Protein AF-A0A316VPU1-F1 (afdb_monomer_lite)

pLDDT: mean 76.32, std 22.35, range [26.34, 98.44]

Organism: NCBI:txid1522189

InterPro domains:
  IPR008914 Phosphatidylethanolamine-binding protein [PF01161] (79-154)
  IPR035810 Phosphatidylethanolamine-binding protein, eukaryotic [PTHR11362] (16-198)
  IPR035810 Phosphatidylethanolamine-binding protein, eukaryotic [cd00866] (39-197)
  IPR036610 PEBP-like superfamily [G3DSA:3.90.280.10] (5-199)
  IPR036610 PEBP-like superfamily [SSF49777] (11-198)

Secondary structure (DSSP, 8-state):
-HHHHHHHHHHHHHHHHHHHTT-TTTTS-GGGB---EEEEEEETTTEEE-TT-B--TGGGSSPPEEEEEESS---TTSTTTT-EEEEEEEE--BTTTB-TTS-EEEEEEEEEEEEEEETTEEEEE--SPEEE------PPTTS-EEEEEEEEEEPPTT----GGGSS----EEEE-HHHHHHHTT---EEEEEEEEEE-SSP--S-PPPPPPPPHHHHHHHHHHHHHHHHHHHHHHHTTS------------------------------------------

Sequence (282 aa):
MQFRSACVTALASVLLQFRAAGIVPQSIPEERFQLSSILSLKYPDTGDVALGATTTRNATLQEPSWTLNYTEAVDDADPFASGLYTTVMVDFGAPGVGFPDGGQVRHYLANNNSLVVSGMSGTLMRTGQAITSYNAPNPPAGSGPHRYAQLVVEQPKGWVAPANFSAVMPLARGFQVEQYLNYSRLGSIIAATYYIVEGAPPTNVSVSATSTVPTATVEAVASSVSASLASAYASSTDRAGTFTPTPTGDHSDAAVARLSSPILASVATCLCVSMLAAFATL

Structure (mmCIF, N/CA/C/O backbone):
data_AF-A0A316VPU1-F1
#
_entry.id   AF-A0A316VPU1-F1
#
loop_
_atom_site.group_PDB
_atom_site.id
_atom_site.type_symbol
_atom_site.label_atom_id
_atom_site.label_alt_id
_atom_site.label_comp_id
_atom_site.label_asym_id
_atom_site.label_entity_id
_atom_site.label_seq_id
_atom_site.pdbx_PDB_ins_code
_atom_site.Cartn_x
_atom_site.Cartn_y
_atom_site.Cartn_z
_atom_site.occupancy
_atom_site.B_iso_or_equiv
_atom_site.auth_seq_id
_atom_site.auth_comp_id
_atom_site.auth_asym_id
_atom_site.auth_atom_id
_atom_site.pdbx_PDB_model_num
ATOM 1 N N . MET A 1 1 ? -12.432 18.665 17.408 1.00 44.47 1 MET A N 1
ATOM 2 C CA . MET A 1 1 ? -12.917 18.840 16.015 1.00 44.47 1 MET A CA 1
ATOM 3 C C . MET A 1 1 ? -11.790 19.064 15.001 1.00 44.47 1 MET A C 1
ATOM 5 O O . MET A 1 1 ? -11.802 18.392 13.980 1.00 44.47 1 MET A O 1
ATOM 9 N N . GLN A 1 2 ? -10.789 19.915 15.266 1.00 43.72 2 GLN A N 1
ATOM 10 C CA . GLN A 1 2 ? -9.722 20.240 14.296 1.00 43.72 2 GLN A CA 1
ATOM 11 C C . GLN A 1 2 ? -8.822 19.047 13.894 1.00 43.72 2 GLN A C 1
ATOM 13 O O . GLN A 1 2 ? -8.532 18.883 12.713 1.00 43.72 2 GLN A O 1
ATOM 18 N N . PHE A 1 3 ? -8.474 18.154 14.832 1.00 47.56 3 PHE A N 1
ATOM 19 C CA . PHE A 1 3 ? -7.713 16.923 14.540 1.00 47.56 3 PHE A CA 1
ATOM 20 C C . PHE A 1 3 ? -8.466 15.927 13.639 1.00 47.56 3 PHE A C 1
ATOM 22 O O . PHE A 1 3 ? -7.868 15.346 12.737 1.00 47.56 3 PHE A O 1
ATOM 29 N N . ARG A 1 4 ? -9.788 15.774 13.825 1.00 61.72 4 ARG A N 1
ATOM 30 C CA . ARG A 1 4 ? -10.618 14.920 12.954 1.00 61.72 4 ARG A CA 1
ATOM 31 C C . ARG A 1 4 ? -10.665 15.471 11.523 1.00 61.72 4 ARG A C 1
ATOM 33 O O . ARG A 1 4 ? -10.466 14.712 10.585 1.00 61.72 4 ARG A O 1
ATOM 40 N N . SER A 1 5 ? -10.830 16.787 11.357 1.00 61.94 5 SER A N 1
ATOM 41 C CA . SER A 1 5 ? -10.850 17.438 10.035 1.00 61.94 5 SER A CA 1
ATOM 42 C C . SER A 1 5 ? -9.518 17.300 9.275 1.00 61.94 5 SER A C 1
ATOM 44 O O . SER A 1 5 ? -9.506 16.966 8.089 1.00 61.94 5 SER A O 1
ATOM 46 N N . ALA A 1 6 ? -8.382 17.465 9.964 1.00 67.69 6 ALA A N 1
ATOM 47 C CA . ALA A 1 6 ? -7.058 17.303 9.358 1.00 67.69 6 ALA A CA 1
ATOM 48 C C . ALA A 1 6 ? -6.791 15.859 8.892 1.00 67.69 6 ALA A C 1
ATOM 50 O O . ALA A 1 6 ? -6.279 15.651 7.793 1.00 67.69 6 ALA A O 1
ATOM 51 N N . CYS A 1 7 ? -7.180 14.857 9.686 1.00 75.81 7 CYS A N 1
ATOM 52 C CA . CYS A 1 7 ? -6.992 13.454 9.318 1.00 75.81 7 CYS A CA 1
ATOM 53 C C . CYS A 1 7 ? -7.892 13.035 8.146 1.00 75.81 7 CYS A C 1
ATOM 55 O O . CYS A 1 7 ? -7.417 12.437 7.187 1.00 75.81 7 CYS A O 1
ATOM 57 N N . VAL A 1 8 ? -9.166 13.437 8.153 1.00 82.69 8 VAL A N 1
ATOM 58 C CA . VAL A 1 8 ? -10.073 13.217 7.016 1.00 82.69 8 VAL A CA 1
ATOM 59 C C . VAL A 1 8 ? -9.520 13.849 5.734 1.00 82.69 8 VAL A C 1
ATOM 61 O O . VAL A 1 8 ? -9.547 13.225 4.675 1.00 82.69 8 VAL A O 1
ATOM 64 N N . THR A 1 9 ? -8.985 15.069 5.817 1.00 86.12 9 THR A N 1
ATOM 65 C CA . THR A 1 9 ? -8.350 15.743 4.673 1.00 86.12 9 THR A CA 1
ATOM 66 C C . THR A 1 9 ? -7.151 14.944 4.153 1.00 86.12 9 THR A C 1
ATOM 68 O O . THR A 1 9 ? -6.970 14.806 2.943 1.00 86.12 9 THR A O 1
ATOM 71 N N . ALA A 1 10 ? -6.354 14.358 5.051 1.00 88.88 10 ALA A N 1
ATOM 72 C CA . ALA A 1 10 ? -5.252 13.482 4.672 1.00 88.88 10 ALA A CA 1
ATOM 73 C C . ALA A 1 10 ? -5.746 12.188 3.996 1.00 88.88 10 ALA A C 1
ATOM 75 O O . ALA A 1 10 ? -5.196 11.801 2.968 1.00 88.88 10 ALA A O 1
ATOM 76 N N . LEU A 1 11 ? -6.817 11.561 4.494 1.00 91.12 11 LEU A N 1
ATOM 77 C CA . LEU A 1 11 ? -7.413 10.363 3.885 1.00 91.12 11 LEU A CA 1
ATOM 78 C C . LEU A 1 11 ? -7.972 10.671 2.486 1.00 91.12 11 LEU A C 1
ATOM 80 O O . LEU A 1 11 ? -7.763 9.910 1.541 1.00 91.12 11 LEU A O 1
ATOM 84 N N . ALA A 1 12 ? -8.616 11.828 2.324 1.00 90.69 12 ALA A N 1
ATOM 85 C CA . ALA A 1 12 ? -9.065 12.317 1.025 1.00 90.69 12 ALA A CA 1
ATOM 86 C C . ALA A 1 12 ? -7.893 12.553 0.061 1.00 90.69 12 ALA A C 1
ATOM 88 O O . ALA A 1 12 ? -7.972 12.183 -1.111 1.00 90.69 12 ALA A O 1
ATOM 89 N N . SER A 1 13 ? -6.789 13.121 0.557 1.00 91.56 13 SER A N 1
ATOM 90 C CA . SER A 1 13 ? -5.557 13.299 -0.219 1.00 91.56 13 SER A CA 1
ATOM 91 C C . SER A 1 13 ? -4.974 11.960 -0.678 1.00 91.56 13 SER A C 1
ATOM 93 O O . SER A 1 13 ? -4.586 11.847 -1.839 1.00 91.56 13 SER A O 1
ATOM 95 N N . VAL A 1 14 ? -4.984 10.923 0.172 1.00 94.56 14 VAL A N 1
ATOM 96 C CA . VAL A 1 14 ? -4.576 9.561 -0.218 1.00 94.56 14 VAL A CA 1
ATOM 97 C C . VAL A 1 14 ? -5.399 9.081 -1.411 1.00 94.56 14 VAL A C 1
ATOM 99 O O . VAL A 1 14 ? -4.827 8.763 -2.453 1.00 94.56 14 VAL A O 1
ATOM 102 N N . LEU A 1 15 ? -6.732 9.086 -1.307 1.00 93.44 15 LEU A N 1
ATOM 103 C CA . LEU A 1 15 ? -7.593 8.605 -2.390 1.00 93.44 15 LEU A CA 1
ATOM 104 C C . LEU A 1 15 ? -7.379 9.396 -3.691 1.00 93.44 15 LEU A C 1
ATOM 106 O O . LEU A 1 15 ? -7.256 8.815 -4.770 1.00 93.44 15 LEU A O 1
ATOM 110 N N . LEU A 1 16 ? -7.279 10.722 -3.597 1.00 92.19 16 LEU A N 1
ATOM 111 C CA . LEU A 1 16 ? -7.070 11.578 -4.761 1.00 92.19 16 LEU A CA 1
ATOM 112 C C . LEU A 1 16 ? -5.708 11.370 -5.422 1.00 92.19 16 LEU A C 1
ATOM 114 O O . LEU A 1 16 ? -5.628 11.386 -6.649 1.00 92.19 16 LEU A O 1
ATOM 118 N N . GLN A 1 17 ? -4.652 11.128 -4.648 1.00 92.88 17 GLN A N 1
ATOM 119 C CA . GLN A 1 17 ? -3.344 10.805 -5.210 1.00 92.88 17 GLN A CA 1
ATOM 120 C C . GLN A 1 17 ? -3.332 9.42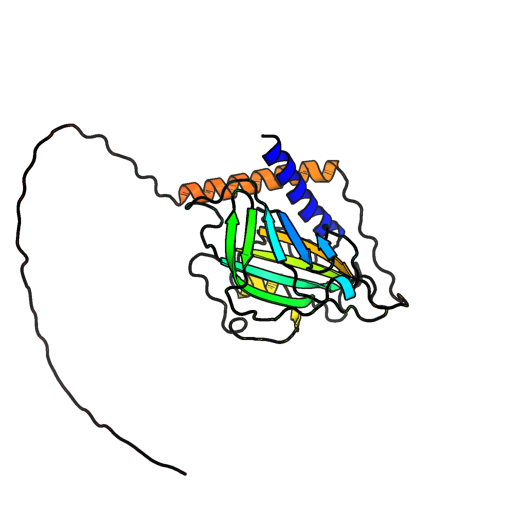1 -5.861 1.00 92.88 17 GLN A C 1
ATOM 122 O O . GLN A 1 17 ? -2.734 9.263 -6.918 1.00 92.88 17 GLN A O 1
ATOM 127 N N . PHE A 1 18 ? -4.055 8.438 -5.318 1.00 93.88 18 PHE A N 1
ATOM 128 C CA . PHE A 1 18 ? -4.237 7.140 -5.978 1.00 93.88 18 PHE A CA 1
ATOM 129 C C . PHE A 1 18 ? -5.000 7.256 -7.309 1.00 93.88 18 PHE A C 1
ATOM 131 O O . PHE A 1 18 ? -4.654 6.564 -8.274 1.00 93.88 18 PHE A O 1
ATOM 138 N N . ARG A 1 19 ? -5.989 8.159 -7.394 1.00 91.31 19 ARG A N 1
ATOM 139 C CA . ARG A 1 19 ? -6.663 8.506 -8.658 1.00 91.31 19 ARG A CA 1
ATOM 140 C C . ARG A 1 19 ? -5.714 9.185 -9.643 1.00 91.31 19 ARG A C 1
ATOM 142 O O . ARG A 1 19 ? -5.610 8.754 -10.786 1.00 91.31 19 ARG A O 1
ATOM 149 N N . ALA A 1 20 ? -4.987 10.209 -9.196 1.00 87.50 20 ALA A N 1
ATOM 150 C CA . ALA A 1 20 ? -4.012 10.927 -10.020 1.00 87.50 20 ALA A CA 1
ATOM 151 C C . ALA A 1 20 ? -2.888 10.007 -10.520 1.00 87.50 20 ALA A C 1
ATOM 153 O O . ALA A 1 20 ? -2.405 10.153 -11.640 1.00 87.50 20 ALA A O 1
ATOM 154 N N . ALA A 1 21 ? -2.503 9.031 -9.698 1.00 87.69 21 ALA A N 1
ATOM 155 C CA . ALA A 1 21 ? -1.554 7.993 -10.047 1.00 87.69 21 ALA A CA 1
ATOM 156 C C . ALA A 1 21 ? -2.147 6.923 -10.965 1.00 87.69 21 ALA A C 1
ATOM 158 O O . ALA A 1 21 ? -1.414 6.011 -11.309 1.00 87.69 21 ALA A O 1
ATOM 159 N N . GLY A 1 22 ? -3.426 6.969 -11.351 1.00 87.06 22 GLY A N 1
ATOM 160 C CA . GLY A 1 22 ? -4.063 5.979 -12.229 1.00 87.06 22 GLY A CA 1
ATOM 161 C C . GLY A 1 22 ? -4.184 4.572 -11.631 1.00 87.06 22 GLY A C 1
ATOM 162 O O . GLY A 1 22 ? -4.418 3.617 -12.368 1.00 87.06 22 GLY A O 1
ATOM 163 N N . ILE A 1 23 ? -3.999 4.425 -10.316 1.00 90.50 23 ILE A N 1
ATOM 164 C CA . ILE A 1 23 ? -4.227 3.161 -9.601 1.00 90.50 23 ILE A CA 1
ATOM 165 C C . ILE A 1 23 ? -5.736 2.978 -9.387 1.00 90.50 23 ILE A C 1
ATOM 167 O O . ILE A 1 23 ? -6.265 1.884 -9.572 1.00 90.50 23 ILE A O 1
ATOM 171 N N . VAL A 1 24 ? -6.438 4.074 -9.084 1.00 91.62 24 VAL A N 1
ATOM 172 C CA . VAL A 1 24 ? -7.898 4.129 -8.917 1.00 91.62 24 VAL A CA 1
ATOM 173 C C . VAL A 1 24 ? -8.531 4.930 -10.063 1.00 91.62 24 VAL A C 1
ATOM 175 O O . VAL A 1 24 ? -7.970 5.950 -10.461 1.00 91.62 24 VAL A O 1
ATOM 178 N N . PRO A 1 25 ? -9.693 4.526 -10.610 1.00 88.69 25 PRO A N 1
ATOM 179 C CA . PRO A 1 25 ? -10.396 3.259 -10.379 1.00 88.69 25 PRO A CA 1
ATOM 180 C C . PRO A 1 25 ? -9.891 2.117 -11.281 1.00 88.69 25 PRO A C 1
ATOM 182 O O . PRO A 1 25 ? -10.382 1.000 -11.193 1.00 88.69 25 PRO A O 1
ATOM 185 N N . GLN A 1 26 ? -8.947 2.399 -12.186 1.00 79.69 26 GLN A N 1
ATOM 186 C CA . GLN A 1 26 ? -8.610 1.508 -13.303 1.00 79.69 26 GLN A CA 1
ATOM 187 C C . GLN A 1 26 ? -7.989 0.174 -12.870 1.00 79.69 26 GLN A C 1
ATOM 189 O O . GLN A 1 26 ? -8.251 -0.845 -13.497 1.00 79.69 26 GLN A O 1
ATOM 194 N N . SER A 1 27 ? -7.145 0.175 -11.831 1.00 86.44 27 SER A N 1
ATOM 195 C CA . SER A 1 27 ? -6.449 -1.039 -11.372 1.00 86.44 27 SER A CA 1
ATOM 196 C C . SER A 1 27 ? -7.059 -1.636 -10.106 1.00 86.44 27 SER A C 1
ATOM 198 O O . SER A 1 27 ? -6.942 -2.838 -9.869 1.00 86.44 27 SER A O 1
ATOM 200 N N . ILE A 1 28 ? -7.650 -0.787 -9.267 1.00 91.69 28 ILE A N 1
ATOM 201 C CA . ILE A 1 28 ? -8.435 -1.169 -8.099 1.00 91.69 28 ILE A CA 1
ATOM 202 C C . ILE A 1 28 ? -9.675 -0.265 -8.086 1.00 91.69 28 ILE A C 1
ATOM 204 O O . ILE A 1 28 ? -9.505 0.961 -8.091 1.00 91.69 28 ILE A O 1
ATOM 208 N N . PRO A 1 29 ? -10.893 -0.830 -8.030 1.00 93.44 29 PRO A N 1
ATOM 209 C CA . PRO A 1 29 ? -12.112 -0.042 -7.934 1.00 93.44 29 PRO A CA 1
ATOM 210 C C . PRO A 1 29 ? -12.125 0.829 -6.681 1.00 93.44 29 PRO A C 1
ATOM 212 O O . PRO A 1 29 ? -11.622 0.443 -5.622 1.00 93.44 29 PRO A O 1
ATOM 215 N N . GLU A 1 30 ? -12.710 2.014 -6.796 1.00 93.50 30 GLU A N 1
ATOM 216 C CA . GLU A 1 30 ? -12.728 2.986 -5.708 1.00 93.50 30 GLU A CA 1
ATOM 217 C C . GLU A 1 30 ? -13.486 2.477 -4.477 1.00 93.50 30 GLU A C 1
ATOM 219 O O . GLU A 1 30 ? -13.101 2.769 -3.349 1.00 93.50 30 GLU A O 1
ATOM 224 N N . GLU A 1 31 ? -14.501 1.635 -4.671 1.00 92.81 31 GLU A N 1
ATOM 225 C CA . GLU A 1 31 ? -15.329 1.068 -3.603 1.00 92.81 31 GLU A CA 1
ATOM 226 C C . GLU A 1 31 ? -14.523 0.159 -2.662 1.00 92.81 31 GLU A C 1
ATOM 228 O O . GLU A 1 31 ? -14.942 -0.123 -1.535 1.00 92.81 31 GLU A O 1
ATOM 233 N N . ARG A 1 32 ? -13.340 -0.289 -3.109 1.00 94.50 32 ARG A N 1
ATOM 234 C CA . ARG A 1 32 ? -12.386 -1.029 -2.281 1.00 94.50 32 ARG A CA 1
ATOM 235 C C . ARG A 1 32 ? -11.637 -0.132 -1.303 1.00 94.50 32 ARG A C 1
ATOM 237 O O . ARG A 1 32 ? -10.998 -0.681 -0.416 1.00 94.50 32 ARG A O 1
ATOM 244 N N . PHE A 1 33 ? -11.678 1.192 -1.430 1.00 93.31 33 PHE A N 1
ATOM 245 C CA . PHE A 1 33 ? -10.995 2.123 -0.531 1.00 93.31 33 PHE A CA 1
ATOM 246 C C . PHE A 1 33 ? -11.976 2.668 0.507 1.00 93.31 33 PHE A C 1
ATOM 248 O O . PHE A 1 33 ? -12.686 3.640 0.270 1.00 93.31 33 PHE A O 1
ATOM 255 N N . GLN A 1 34 ? -11.974 2.060 1.692 1.00 90.62 34 GLN A N 1
ATOM 256 C CA . GLN A 1 34 ? -12.683 2.567 2.870 1.00 90.62 34 GLN A CA 1
ATOM 257 C C . GLN A 1 34 ? -11.640 2.974 3.903 1.00 90.62 34 GLN A C 1
ATOM 259 O O . GLN A 1 34 ? -11.430 2.307 4.913 1.00 90.62 34 GLN A O 1
ATOM 264 N N . LEU A 1 35 ? -10.914 4.042 3.570 1.00 90.56 35 LEU A N 1
ATOM 265 C CA . LEU A 1 35 ? -9.760 4.489 4.334 1.00 90.56 35 LEU A CA 1
ATOM 266 C C . LEU A 1 35 ? -10.190 4.968 5.724 1.00 90.56 35 LEU A C 1
ATOM 268 O O . LEU A 1 35 ? -10.959 5.921 5.850 1.00 90.56 35 LEU A O 1
ATOM 272 N N . SER A 1 36 ? -9.642 4.330 6.754 1.00 87.94 36 SER A N 1
ATOM 273 C CA . SER A 1 36 ? -9.847 4.684 8.161 1.00 87.94 36 SER A CA 1
ATOM 274 C C . SER A 1 36 ? -8.559 5.096 8.874 1.00 87.94 36 SER A C 1
ATOM 276 O O . SER A 1 36 ? -8.601 5.628 9.983 1.00 87.94 36 SER A O 1
ATOM 278 N N . SER A 1 37 ? -7.406 4.893 8.231 1.00 90.00 37 SER A N 1
ATOM 279 C CA . SER A 1 37 ? -6.097 5.241 8.779 1.00 90.00 37 SER A CA 1
ATOM 280 C C . SER A 1 37 ? -5.123 5.717 7.700 1.00 90.00 37 SER A C 1
ATOM 282 O O . SER A 1 37 ? -5.154 5.284 6.546 1.00 90.00 37 SER A O 1
ATOM 284 N N . ILE A 1 38 ? -4.240 6.636 8.085 1.00 93.75 38 ILE A N 1
ATOM 285 C CA . ILE A 1 38 ? -3.110 7.081 7.273 1.00 93.75 38 ILE A CA 1
ATOM 286 C C . ILE A 1 38 ? -1.974 6.087 7.445 1.00 93.75 38 ILE A C 1
ATOM 288 O O . ILE A 1 38 ? -1.527 5.834 8.566 1.00 93.75 38 ILE A O 1
ATOM 292 N N . LEU A 1 39 ? -1.483 5.564 6.324 1.00 96.50 39 LEU A N 1
ATOM 293 C CA . LEU A 1 39 ? -0.358 4.647 6.312 1.00 96.50 39 LEU A CA 1
ATOM 294 C C . LEU A 1 39 ? 0.965 5.409 6.176 1.00 96.50 39 LEU A C 1
ATOM 296 O O . LEU A 1 39 ? 1.290 5.919 5.102 1.00 96.50 39 LEU A O 1
ATOM 300 N N . SER A 1 40 ? 1.743 5.441 7.255 1.00 96.44 40 SER A N 1
ATOM 301 C CA . SER A 1 40 ? 3.130 5.905 7.246 1.00 96.44 40 SER A CA 1
ATOM 302 C C . SER A 1 40 ? 4.064 4.759 6.873 1.00 96.44 40 SER A C 1
ATOM 304 O O . SER A 1 40 ? 3.943 3.650 7.398 1.00 96.44 40 SER A O 1
ATOM 306 N N . LEU A 1 41 ? 5.005 5.044 5.974 1.00 97.31 41 LEU A N 1
ATOM 307 C CA . LEU A 1 41 ? 6.001 4.099 5.485 1.00 97.31 41 LEU A CA 1
ATOM 308 C C . LEU A 1 41 ? 7.395 4.602 5.836 1.00 97.31 41 LEU A C 1
ATOM 310 O O . LEU A 1 41 ? 7.752 5.715 5.452 1.00 97.31 41 LEU A O 1
ATOM 314 N N . LYS A 1 42 ? 8.194 3.767 6.500 1.00 97.50 42 LYS A N 1
ATOM 315 C CA . LYS A 1 42 ? 9.558 4.127 6.891 1.00 97.50 42 LYS A CA 1
ATOM 316 C C . LYS A 1 42 ? 10.558 3.047 6.513 1.00 97.50 42 LYS A C 1
ATOM 318 O O . LYS A 1 42 ? 10.458 1.920 6.996 1.00 97.50 42 LYS A O 1
ATOM 323 N N . TYR A 1 43 ? 11.544 3.411 5.700 1.00 96.62 43 TYR A N 1
ATOM 324 C CA . TYR A 1 43 ? 12.688 2.553 5.395 1.00 96.62 43 TYR A CA 1
ATOM 325 C C . TYR A 1 43 ? 13.800 2.748 6.434 1.00 96.62 43 TYR A C 1
ATOM 327 O O . TYR A 1 43 ? 14.033 3.889 6.842 1.00 96.62 43 TYR A O 1
ATOM 335 N N . PRO A 1 44 ? 14.522 1.684 6.838 1.00 94.62 44 PRO A N 1
ATOM 336 C CA . PRO A 1 44 ? 15.569 1.779 7.860 1.00 94.62 44 PRO A CA 1
ATOM 337 C C . PRO A 1 44 ? 16.638 2.841 7.567 1.00 94.62 44 PRO A C 1
ATOM 339 O O . PRO A 1 44 ? 16.961 3.636 8.444 1.00 94.62 44 PRO A O 1
ATOM 342 N N . ASP A 1 45 ? 17.120 2.900 6.324 1.00 87.69 45 ASP A N 1
ATOM 343 C CA . ASP A 1 45 ? 18.265 3.744 5.954 1.00 87.69 45 ASP A CA 1
ATOM 344 C C . ASP A 1 45 ? 17.868 5.149 5.478 1.00 87.69 45 ASP A C 1
ATOM 346 O O . ASP A 1 45 ? 18.700 6.049 5.416 1.00 87.69 45 ASP A O 1
ATOM 350 N N . THR A 1 46 ? 16.602 5.343 5.098 1.00 88.31 46 THR A N 1
ATOM 351 C CA . THR A 1 46 ? 16.122 6.589 4.461 1.00 88.31 46 THR A CA 1
ATOM 352 C C . THR A 1 46 ? 15.132 7.358 5.329 1.00 88.31 46 THR A C 1
ATOM 354 O O . THR A 1 46 ? 14.971 8.563 5.157 1.00 88.31 46 THR A O 1
ATOM 357 N N . GLY A 1 47 ? 14.493 6.696 6.294 1.00 94.88 47 GLY A N 1
ATOM 358 C CA . GLY A 1 47 ? 13.441 7.299 7.098 1.00 94.88 47 GLY A CA 1
ATOM 359 C C . GLY A 1 47 ? 12.088 7.286 6.388 1.00 94.88 47 GLY A C 1
ATOM 360 O O . GLY A 1 47 ? 11.777 6.359 5.632 1.00 94.88 47 GLY A O 1
ATOM 361 N N . ASP A 1 48 ? 11.260 8.276 6.710 1.00 95.69 48 ASP A N 1
ATOM 362 C CA . ASP A 1 48 ? 9.873 8.346 6.255 1.00 95.69 48 ASP A CA 1
ATOM 363 C C . ASP A 1 48 ? 9.788 8.654 4.756 1.00 95.69 48 ASP A C 1
ATOM 365 O O . ASP A 1 48 ? 10.426 9.578 4.249 1.00 95.69 48 ASP A O 1
ATOM 369 N N . VAL A 1 49 ? 8.961 7.891 4.043 1.00 96.00 49 VAL A N 1
ATOM 370 C CA . VAL A 1 49 ? 8.670 8.106 2.625 1.00 96.00 49 VAL A CA 1
ATOM 371 C C . VAL A 1 49 ? 7.279 8.701 2.500 1.00 96.00 49 VAL A C 1
ATOM 373 O O . VAL A 1 49 ? 6.276 8.065 2.829 1.00 96.00 49 VAL A O 1
ATOM 376 N N . ALA A 1 50 ? 7.224 9.940 2.017 1.00 95.19 50 ALA A N 1
ATOM 377 C CA . ALA A 1 50 ? 5.964 10.626 1.787 1.00 95.19 50 ALA A CA 1
ATOM 378 C C . ALA A 1 50 ? 5.166 9.968 0.649 1.00 95.19 50 ALA A C 1
ATOM 380 O O . ALA A 1 50 ? 5.728 9.431 -0.308 1.00 95.19 50 ALA A O 1
ATOM 381 N N . LEU A 1 51 ? 3.839 10.055 0.748 1.00 95.06 51 LEU A N 1
ATOM 382 C CA . LEU A 1 51 ? 2.919 9.622 -0.299 1.00 95.06 51 LEU A CA 1
ATOM 383 C C . LEU A 1 51 ? 3.284 10.273 -1.642 1.00 95.06 51 LEU A C 1
ATOM 385 O O . LEU A 1 51 ? 3.462 11.487 -1.725 1.00 95.06 51 LEU A O 1
ATOM 389 N N . GLY A 1 52 ? 3.414 9.450 -2.680 1.00 93.12 52 GLY A N 1
ATOM 390 C CA . GLY A 1 52 ? 3.746 9.873 -4.037 1.00 93.12 52 GLY A CA 1
ATOM 391 C C . GLY A 1 52 ? 5.197 10.310 -4.245 1.00 93.12 52 GLY A C 1
ATOM 392 O O . GLY A 1 52 ? 5.560 10.656 -5.370 1.00 93.12 52 GLY A O 1
ATOM 393 N N . ALA A 1 53 ? 6.041 10.283 -3.209 1.00 92.88 53 ALA A N 1
ATOM 394 C CA . ALA A 1 53 ? 7.428 10.707 -3.324 1.00 92.88 53 ALA A CA 1
ATOM 395 C C . ALA A 1 53 ? 8.232 9.786 -4.248 1.00 92.88 53 ALA A C 1
ATOM 397 O O . ALA A 1 53 ? 8.018 8.574 -4.303 1.00 92.88 53 ALA A O 1
ATOM 398 N N . THR A 1 54 ? 9.207 10.369 -4.943 1.00 92.94 54 THR A N 1
ATOM 399 C CA . THR A 1 54 ? 10.231 9.599 -5.655 1.00 92.94 54 THR A CA 1
ATOM 400 C C . THR A 1 54 ? 11.340 9.215 -4.683 1.00 92.94 54 THR A C 1
ATOM 402 O O . THR A 1 54 ? 11.836 10.060 -3.940 1.00 92.94 54 THR A O 1
ATOM 405 N N . THR A 1 55 ? 11.740 7.948 -4.700 1.00 92.00 55 THR A N 1
ATOM 406 C CA . THR A 1 55 ? 12.868 7.421 -3.927 1.00 92.00 55 THR A CA 1
ATOM 407 C C . THR A 1 55 ? 13.794 6.598 -4.819 1.00 92.00 55 THR A C 1
ATOM 409 O O . THR A 1 55 ? 13.456 6.237 -5.948 1.00 92.00 55 THR A O 1
ATOM 412 N N . THR A 1 56 ? 14.997 6.315 -4.328 1.00 91.69 56 THR A N 1
ATOM 413 C CA . THR A 1 56 ? 15.985 5.528 -5.073 1.00 91.69 56 THR A CA 1
ATOM 414 C C . THR A 1 56 ? 15.820 4.040 -4.795 1.00 91.69 56 THR A C 1
ATOM 416 O O . THR A 1 56 ? 15.408 3.636 -3.710 1.00 91.69 56 THR A O 1
ATOM 419 N N . ARG A 1 57 ? 16.239 3.195 -5.740 1.00 91.94 57 ARG A N 1
ATOM 420 C CA . ARG A 1 57 ? 16.309 1.743 -5.525 1.00 91.94 57 ARG A CA 1
ATOM 421 C C . ARG A 1 57 ? 17.074 1.388 -4.245 1.00 91.94 57 ARG A C 1
ATOM 423 O O . ARG A 1 57 ? 16.602 0.580 -3.449 1.00 91.94 57 ARG A O 1
ATOM 430 N N . ASN A 1 58 ? 18.232 2.016 -4.034 1.00 92.44 58 ASN A N 1
ATOM 431 C CA . ASN A 1 58 ? 19.097 1.731 -2.887 1.00 92.44 58 ASN A CA 1
ATOM 432 C C . ASN A 1 58 ? 18.444 2.092 -1.546 1.00 92.44 58 ASN A C 1
ATOM 434 O O . ASN A 1 58 ? 18.623 1.361 -0.579 1.00 92.44 58 ASN A O 1
ATOM 438 N N . ALA A 1 59 ? 17.628 3.147 -1.507 1.00 93.56 59 ALA A N 1
ATOM 439 C CA . ALA A 1 59 ? 16.854 3.533 -0.327 1.00 93.56 59 ALA A CA 1
ATOM 440 C C . ALA A 1 59 ? 15.794 2.492 0.087 1.00 93.56 59 ALA A C 1
ATOM 442 O O . ALA A 1 59 ? 15.276 2.541 1.199 1.00 93.56 59 ALA A O 1
ATOM 443 N N . THR A 1 60 ? 15.471 1.547 -0.803 1.00 95.38 60 THR A N 1
ATOM 444 C CA . THR A 1 60 ? 14.372 0.582 -0.638 1.00 95.38 60 THR A CA 1
ATOM 445 C C . THR A 1 60 ? 14.841 -0.871 -0.534 1.00 95.38 60 THR A C 1
ATOM 447 O O . THR A 1 60 ? 14.053 -1.793 -0.720 1.00 95.38 60 THR A O 1
ATOM 450 N N . LEU A 1 61 ? 16.129 -1.121 -0.272 1.00 95.38 61 LEU A N 1
ATOM 451 C CA . LEU A 1 61 ? 16.670 -2.490 -0.248 1.00 95.38 61 LEU A CA 1
ATOM 452 C C . LEU A 1 61 ? 16.147 -3.335 0.920 1.00 95.38 61 LEU A C 1
ATOM 454 O O . LEU A 1 61 ? 15.984 -4.544 0.768 1.00 95.38 61 LEU A O 1
ATOM 458 N N . GLN A 1 62 ? 15.897 -2.707 2.066 1.00 96.00 62 GLN A N 1
ATOM 459 C CA . GLN A 1 62 ? 15.410 -3.357 3.285 1.00 96.00 62 GLN A CA 1
ATOM 460 C C . GLN A 1 62 ? 13.882 -3.252 3.378 1.00 96.00 62 GLN A C 1
ATOM 462 O O . GLN A 1 62 ? 13.325 -2.248 2.951 1.00 96.00 62 GLN A O 1
ATOM 467 N N . GLU A 1 63 ? 13.210 -4.257 3.953 1.00 95.38 63 GLU A N 1
ATOM 468 C CA . GLU A 1 63 ? 11.759 -4.206 4.217 1.00 95.38 63 GLU A CA 1
ATOM 469 C C . GLU A 1 63 ? 11.433 -2.973 5.088 1.00 95.38 63 GLU A C 1
ATOM 471 O O . GLU A 1 63 ? 12.125 -2.732 6.085 1.00 95.38 63 GLU A O 1
ATOM 476 N N . PRO A 1 64 ? 10.424 -2.161 4.726 1.00 96.88 64 PRO A N 1
ATOM 477 C CA . PRO A 1 64 ? 10.052 -0.998 5.515 1.00 96.88 64 PRO A CA 1
ATOM 478 C C . PRO A 1 64 ? 9.219 -1.392 6.741 1.00 96.88 64 PRO A C 1
ATOM 480 O O . PRO A 1 64 ? 8.714 -2.504 6.864 1.00 96.88 64 PRO A O 1
ATOM 483 N N . SER A 1 65 ? 9.032 -0.431 7.638 1.00 96.44 65 SER A N 1
ATOM 484 C CA . SER A 1 65 ? 8.021 -0.493 8.694 1.00 96.44 65 SER A CA 1
ATOM 485 C C . SER A 1 65 ? 6.767 0.277 8.279 1.00 96.44 65 SER A C 1
ATOM 487 O O . SER A 1 65 ? 6.851 1.289 7.573 1.00 96.44 65 SER A O 1
ATOM 489 N N . TRP A 1 66 ? 5.611 -0.214 8.728 1.00 96.88 66 TRP A N 1
ATOM 490 C CA . TRP A 1 66 ? 4.300 0.367 8.456 1.00 96.88 66 TRP A CA 1
ATOM 491 C C . TRP A 1 66 ? 3.631 0.789 9.765 1.00 96.88 66 TRP A C 1
ATOM 493 O O . TRP A 1 66 ? 3.464 -0.025 10.678 1.00 96.88 66 TRP A O 1
ATOM 503 N N . THR A 1 67 ? 3.206 2.048 9.832 1.00 95.69 67 THR A N 1
ATOM 504 C CA . THR A 1 67 ? 2.452 2.591 10.967 1.00 95.69 67 THR A CA 1
ATOM 505 C C . THR A 1 67 ? 1.108 3.111 10.482 1.00 95.69 67 THR A C 1
ATOM 507 O O . THR A 1 67 ? 1.040 3.904 9.544 1.00 95.69 67 THR A O 1
ATOM 510 N N . LEU A 1 68 ? 0.037 2.657 11.125 1.00 92.81 68 LEU A N 1
ATOM 511 C CA . LEU A 1 68 ? -1.312 3.167 10.937 1.00 92.81 68 LEU A CA 1
ATOM 512 C C . LEU A 1 68 ? -1.532 4.331 11.900 1.00 92.81 68 LEU A C 1
ATOM 514 O O . LEU A 1 68 ? -1.320 4.181 13.099 1.00 92.81 68 LEU A O 1
ATOM 518 N N . ASN A 1 69 ? -1.971 5.475 11.384 1.00 90.75 69 ASN A N 1
ATOM 519 C CA . ASN A 1 69 ? -2.353 6.638 12.186 1.00 90.75 69 ASN A CA 1
ATOM 520 C C . ASN A 1 69 ? -3.841 6.901 11.971 1.00 90.75 69 ASN A C 1
ATOM 522 O O . ASN A 1 69 ? -4.271 7.098 10.834 1.00 90.75 69 ASN A O 1
ATOM 526 N N . TYR A 1 70 ? -4.631 6.891 13.036 1.00 82.38 70 TYR A N 1
ATOM 527 C CA . TYR A 1 70 ? -6.093 6.855 12.950 1.00 82.38 70 TYR A CA 1
ATOM 528 C C . TYR A 1 70 ? -6.747 7.972 13.772 1.00 82.38 70 TYR A C 1
ATOM 530 O O . TYR A 1 70 ? -6.099 8.681 14.541 1.00 82.38 70 TYR A O 1
ATOM 538 N N . THR A 1 71 ? -8.040 8.200 13.535 1.00 68.50 71 THR A N 1
ATOM 539 C CA . THR A 1 71 ? -8.775 9.365 14.058 1.00 68.50 71 THR A CA 1
ATOM 540 C C . THR A 1 71 ? -9.283 9.221 15.487 1.00 68.50 71 THR A C 1
ATOM 542 O O . THR A 1 71 ? -9.631 10.236 16.096 1.00 68.50 71 THR A O 1
ATOM 545 N N . GLU A 1 72 ? -9.378 7.994 15.998 1.00 66.75 72 GLU A N 1
ATOM 546 C CA . GLU A 1 72 ? -9.978 7.654 17.296 1.00 66.75 72 GLU A CA 1
ATOM 547 C C . GLU A 1 72 ? -9.131 6.589 17.999 1.00 66.75 72 GLU A C 1
ATOM 549 O O . GLU A 1 72 ? -8.476 5.804 17.327 1.00 66.75 72 GLU A O 1
ATOM 554 N N . ALA A 1 73 ? -9.089 6.577 19.333 1.00 60.50 73 ALA A N 1
ATOM 555 C CA . ALA A 1 73 ? -8.352 5.541 20.055 1.00 60.50 73 ALA A CA 1
ATOM 556 C C . ALA A 1 73 ? -8.950 4.153 19.767 1.00 60.50 73 ALA A C 1
ATOM 558 O O . ALA A 1 73 ? -10.167 4.022 19.640 1.00 60.50 73 ALA A O 1
ATOM 559 N N . VAL A 1 74 ? -8.081 3.145 19.665 1.00 60.31 74 VAL A N 1
ATOM 560 C CA . VAL A 1 74 ? -8.498 1.749 19.494 1.00 60.31 74 VAL A CA 1
ATOM 561 C C . VAL A 1 74 ? -8.944 1.205 20.842 1.00 60.31 74 VAL A C 1
ATOM 563 O O . VAL A 1 74 ? -8.100 0.873 21.673 1.00 60.31 74 VAL A O 1
ATOM 566 N N . ASP A 1 75 ? -10.256 1.148 21.057 1.00 54.41 75 ASP A N 1
ATOM 567 C CA . ASP A 1 75 ? -10.877 0.498 22.217 1.00 54.41 75 ASP A CA 1
ATOM 568 C C . ASP A 1 75 ? -11.367 -0.920 21.841 1.00 54.41 75 ASP A C 1
ATOM 570 O O . ASP A 1 75 ? -11.465 -1.274 20.669 1.00 54.41 75 ASP A O 1
ATOM 574 N N . ASP A 1 76 ? 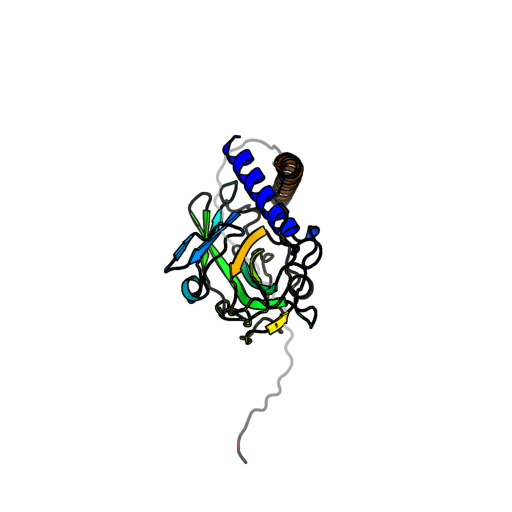-11.753 -1.753 22.813 1.00 47.09 76 ASP A N 1
ATOM 575 C CA . ASP A 1 76 ? -12.152 -3.162 22.590 1.00 47.09 76 ASP A CA 1
ATOM 576 C C . ASP A 1 76 ? -13.399 -3.377 21.677 1.00 47.09 76 ASP A C 1
ATOM 578 O O . ASP A 1 76 ? -13.750 -4.517 21.365 1.00 47.09 76 ASP A O 1
ATOM 582 N N . ALA A 1 77 ? -14.076 -2.308 21.227 1.00 46.44 77 ALA A N 1
ATOM 583 C CA . ALA A 1 77 ? -15.245 -2.323 20.324 1.00 46.44 77 ALA A CA 1
ATOM 584 C C . ALA A 1 77 ? -14.975 -1.722 18.918 1.00 46.44 77 ALA A C 1
ATOM 586 O O . ALA A 1 77 ? -15.905 -1.498 18.139 1.00 46.44 77 ALA A O 1
ATOM 587 N N . ASP A 1 78 ? -13.710 -1.440 18.613 1.00 59.88 78 ASP A N 1
ATOM 588 C CA . ASP A 1 78 ? -13.206 -0.725 17.435 1.00 59.88 78 ASP A CA 1
ATOM 589 C C . ASP A 1 78 ? -13.422 -1.478 16.099 1.00 59.88 78 ASP A C 1
ATOM 591 O O . ASP A 1 78 ? -13.376 -2.712 16.088 1.00 59.88 78 ASP A O 1
ATOM 595 N N . PRO A 1 79 ? -13.634 -0.796 14.946 1.00 51.75 79 PRO A N 1
ATOM 596 C CA . PRO A 1 79 ? -13.469 -1.408 13.626 1.00 51.75 79 PRO A CA 1
ATOM 597 C C . PRO A 1 79 ? -12.225 -2.296 13.494 1.00 51.75 79 PRO A C 1
ATOM 599 O O . PRO A 1 79 ? -12.363 -3.319 12.845 1.00 51.75 79 PRO A O 1
ATOM 602 N N . PHE A 1 80 ? -11.114 -1.991 14.178 1.00 67.50 80 PHE A N 1
ATOM 603 C CA . PHE A 1 80 ? -9.881 -2.793 14.247 1.00 67.50 80 PHE A CA 1
ATOM 604 C C . PHE A 1 80 ? -9.933 -4.040 15.159 1.00 67.50 80 PHE A C 1
ATOM 606 O O . PHE A 1 80 ? -8.905 -4.682 15.401 1.00 67.50 80 PHE A O 1
ATOM 613 N N . ALA A 1 81 ? -11.106 -4.408 15.687 1.00 63.06 81 ALA A N 1
ATOM 614 C CA . ALA A 1 81 ? -11.288 -5.466 16.689 1.00 63.06 81 ALA A CA 1
ATOM 615 C C . ALA A 1 81 ? -10.835 -6.870 16.249 1.00 63.06 81 ALA A C 1
ATOM 617 O O . ALA A 1 81 ? -10.773 -7.787 17.074 1.00 63.06 81 ALA A O 1
ATOM 618 N N . SER A 1 82 ? -10.534 -7.089 14.965 1.00 73.69 82 SER A N 1
ATOM 619 C CA . SER A 1 82 ? -9.889 -8.334 14.538 1.00 73.69 82 SER A CA 1
ATOM 620 C C . SER A 1 82 ? -8.445 -8.458 15.034 1.00 73.69 82 SER A C 1
ATOM 622 O O . SER A 1 82 ? -7.967 -9.575 15.242 1.00 73.69 82 SER A O 1
ATOM 624 N N . GLY A 1 83 ? -7.752 -7.323 15.194 1.00 79.50 83 GLY A N 1
ATOM 625 C CA . GLY A 1 83 ? -6.332 -7.219 15.520 1.00 79.50 83 GLY A CA 1
ATOM 626 C C . GLY A 1 83 ? -5.379 -7.740 14.439 1.00 79.50 83 GLY A C 1
ATOM 627 O O . GLY A 1 83 ? -4.162 -7.672 14.635 1.00 79.50 83 GLY A O 1
ATOM 628 N N . LEU A 1 84 ? -5.898 -8.262 13.320 1.00 91.19 84 LEU A N 1
ATOM 629 C CA . LEU A 1 84 ? -5.115 -8.930 12.288 1.00 91.19 84 LEU A CA 1
ATOM 630 C C . LEU A 1 84 ? -5.307 -8.291 10.916 1.00 91.19 84 LEU A C 1
ATOM 632 O O . LEU A 1 84 ? -6.413 -7.999 10.464 1.00 91.19 84 LEU A O 1
ATOM 636 N N . TYR A 1 85 ? -4.189 -8.122 10.222 1.00 94.44 85 TYR A N 1
ATOM 637 C CA . TYR A 1 85 ? -4.115 -7.352 8.995 1.00 94.44 85 TYR A CA 1
ATOM 638 C C . TYR A 1 85 ? -3.394 -8.124 7.904 1.00 94.44 85 TYR A C 1
ATOM 640 O O . TYR A 1 85 ? -2.477 -8.914 8.138 1.00 94.44 85 TYR A O 1
ATOM 648 N N . THR A 1 86 ? -3.815 -7.846 6.681 1.00 96.00 86 THR A N 1
ATOM 649 C CA . THR A 1 86 ? -3.109 -8.213 5.464 1.00 96.00 86 THR A CA 1
ATOM 650 C C . THR A 1 86 ? -2.374 -6.990 4.942 1.00 96.00 86 THR A C 1
ATOM 652 O O . THR A 1 86 ? -2.989 -5.950 4.711 1.00 96.00 86 THR A O 1
ATOM 655 N N . THR A 1 87 ? -1.069 -7.119 4.730 1.00 96.88 87 THR A N 1
ATOM 656 C CA . THR A 1 87 ? -0.227 -6.077 4.137 1.00 96.88 87 THR A CA 1
ATOM 657 C C . THR A 1 87 ? 0.264 -6.551 2.777 1.00 96.88 87 THR A C 1
ATOM 659 O O . THR A 1 87 ? 0.770 -7.668 2.646 1.00 96.88 87 THR A O 1
ATOM 662 N N . VAL A 1 88 ? 0.120 -5.705 1.758 1.00 97.25 88 VAL A N 1
ATOM 663 C CA . VAL A 1 88 ? 0.504 -6.019 0.378 1.00 97.25 88 VAL A CA 1
ATOM 664 C C . VAL A 1 88 ? 1.355 -4.892 -0.189 1.00 97.25 88 VAL A C 1
ATOM 666 O O . VAL A 1 88 ? 0.973 -3.729 -0.087 1.00 97.25 88 VAL A O 1
ATOM 669 N N . MET A 1 89 ? 2.467 -5.248 -0.834 1.00 98.06 89 MET A N 1
ATOM 670 C CA . MET A 1 89 ? 3.228 -4.339 -1.691 1.00 98.06 89 MET A CA 1
ATOM 671 C C . MET A 1 89 ? 3.078 -4.769 -3.139 1.00 98.06 89 MET A C 1
ATOM 673 O O . MET A 1 89 ? 3.365 -5.922 -3.484 1.00 98.06 89 MET A O 1
ATOM 677 N N . VAL A 1 90 ? 2.669 -3.835 -3.989 1.00 97.00 90 VAL A N 1
ATOM 678 C CA . VAL A 1 90 ? 2.401 -4.104 -5.399 1.00 97.00 90 VAL A CA 1
ATOM 679 C C . VAL A 1 90 ? 2.980 -3.006 -6.273 1.00 97.00 90 VAL A C 1
ATOM 681 O O . VAL A 1 90 ? 2.782 -1.822 -6.018 1.00 97.00 90 VAL A O 1
ATOM 684 N N . ASP A 1 91 ? 3.681 -3.415 -7.321 1.00 95.94 91 ASP A N 1
ATOM 685 C CA . ASP A 1 91 ? 4.113 -2.543 -8.403 1.00 95.94 91 ASP A CA 1
ATOM 686 C C . ASP A 1 91 ? 3.021 -2.502 -9.481 1.00 95.94 91 ASP A C 1
ATOM 688 O O . ASP A 1 91 ? 2.614 -3.543 -10.006 1.00 95.94 91 ASP A O 1
ATOM 692 N N . PHE A 1 92 ? 2.541 -1.296 -9.789 1.00 92.81 92 PHE A N 1
ATOM 693 C CA . PHE A 1 92 ? 1.550 -1.015 -10.836 1.00 92.81 92 PHE A CA 1
ATOM 694 C C . PHE A 1 92 ? 2.194 -0.588 -12.164 1.00 92.81 92 PHE A C 1
ATOM 696 O O . PHE A 1 92 ? 1.501 -0.185 -13.100 1.00 92.81 92 PHE A O 1
ATOM 703 N N . GLY A 1 93 ? 3.521 -0.628 -12.261 1.00 90.62 93 GLY A N 1
ATOM 704 C CA . GLY A 1 93 ? 4.270 -0.186 -13.426 1.00 90.62 93 GLY A CA 1
ATOM 705 C C . GLY A 1 93 ? 4.230 1.330 -13.584 1.00 90.62 93 GLY A C 1
ATOM 706 O O . GLY A 1 93 ? 3.802 2.069 -12.683 1.00 90.62 93 GLY A O 1
ATOM 707 N N . ALA A 1 94 ? 4.646 1.802 -14.755 1.00 85.31 94 ALA A N 1
ATOM 708 C CA . ALA A 1 94 ? 4.671 3.224 -15.061 1.00 85.31 94 ALA A CA 1
ATOM 709 C C . ALA A 1 94 ? 3.279 3.800 -15.406 1.00 85.31 94 ALA A C 1
ATOM 711 O O . ALA A 1 94 ? 2.467 3.114 -16.043 1.00 85.31 94 ALA A O 1
ATOM 712 N N . PRO A 1 95 ? 2.974 5.053 -15.001 1.00 74.75 95 PRO A N 1
ATOM 713 C CA . PRO A 1 95 ? 1.715 5.724 -15.331 1.00 74.75 95 PRO A CA 1
ATOM 714 C C . PRO A 1 95 ? 1.399 5.714 -16.829 1.00 74.75 95 PRO A C 1
ATOM 716 O O . PRO A 1 95 ? 2.233 6.095 -17.649 1.00 74.75 95 PRO A O 1
ATOM 719 N N . GLY A 1 96 ? 0.183 5.289 -17.185 1.00 67.19 96 GLY A N 1
ATOM 720 C CA . GLY A 1 96 ? -0.300 5.237 -18.573 1.00 67.19 96 GLY A CA 1
ATOM 721 C C . GLY A 1 96 ? 0.288 4.119 -19.442 1.00 67.19 96 GLY A C 1
ATOM 722 O O . GLY A 1 96 ? -0.196 3.903 -20.546 1.00 67.19 96 GLY A O 1
ATOM 723 N N . VAL A 1 97 ? 1.294 3.393 -18.946 1.00 65.19 97 VAL A N 1
ATOM 724 C CA . VAL A 1 97 ? 1.983 2.311 -19.670 1.00 65.19 97 VAL A CA 1
ATOM 725 C C . VAL A 1 97 ? 1.599 0.948 -19.092 1.00 65.19 97 VAL A C 1
ATOM 727 O O . VAL A 1 97 ? 1.386 -0.001 -19.842 1.00 65.19 97 VAL A O 1
ATOM 730 N N . GLY A 1 98 ? 1.469 0.856 -17.762 1.00 64.88 98 GLY A N 1
ATOM 731 C CA . GLY A 1 98 ? 1.183 -0.403 -17.069 1.00 64.88 98 GLY A CA 1
ATOM 732 C C . GLY A 1 98 ? 2.227 -1.489 -17.361 1.00 64.88 98 GLY A C 1
ATOM 733 O O . GLY A 1 98 ? 3.372 -1.187 -17.704 1.00 64.88 98 GLY A O 1
ATOM 734 N N . PHE A 1 99 ? 1.832 -2.758 -17.219 1.00 64.38 99 PHE A N 1
ATOM 735 C CA . PHE A 1 99 ? 2.623 -3.902 -17.676 1.00 64.38 99 PHE A CA 1
ATOM 736 C C . PHE A 1 99 ? 2.054 -4.481 -18.986 1.00 64.38 99 PHE A C 1
ATOM 738 O O . PHE A 1 99 ? 0.834 -4.506 -19.150 1.00 64.38 99 PHE A O 1
ATOM 745 N N . PRO A 1 100 ? 2.899 -5.012 -19.896 1.00 57.97 100 PRO A N 1
ATOM 746 C CA . PRO A 1 100 ? 2.454 -5.594 -21.171 1.00 57.97 100 PRO A CA 1
ATOM 747 C C . PRO A 1 100 ? 1.489 -6.783 -21.039 1.00 57.97 100 PRO A C 1
ATOM 749 O O . PRO A 1 100 ? 0.746 -7.076 -21.967 1.00 57.97 100 PRO A O 1
ATOM 752 N N . ASP A 1 101 ? 1.517 -7.482 -19.902 1.00 62.09 101 ASP A N 1
ATOM 753 C CA . ASP A 1 101 ? 0.633 -8.606 -19.570 1.00 62.09 101 ASP A CA 1
ATOM 754 C C . ASP A 1 101 ? -0.659 -8.158 -18.855 1.00 62.09 101 ASP A C 1
ATOM 756 O O . ASP A 1 101 ? -1.460 -8.998 -18.447 1.00 62.09 101 ASP A O 1
ATOM 760 N N . GLY A 1 102 ? -0.861 -6.845 -18.679 1.00 61.62 102 GLY A N 1
ATOM 761 C CA . GLY A 1 102 ? -1.977 -6.272 -17.920 1.00 61.62 102 GLY A CA 1
ATOM 762 C C . GLY A 1 102 ? -1.938 -6.596 -16.421 1.00 61.62 102 GLY A C 1
ATOM 763 O O . GLY A 1 102 ? -2.908 -6.334 -15.710 1.00 61.62 102 GLY A O 1
ATOM 764 N N . GLY A 1 103 ? -0.846 -7.195 -15.939 1.00 72.88 103 GLY A N 1
ATOM 765 C CA . GLY A 1 103 ? -0.691 -7.658 -14.569 1.00 72.88 103 GLY A CA 1
ATOM 766 C C . GLY A 1 103 ? -0.107 -6.606 -13.639 1.00 72.88 103 GLY A C 1
ATOM 767 O O . GLY A 1 103 ? 0.470 -5.619 -14.072 1.00 72.88 103 GLY A O 1
ATOM 768 N N . GLN A 1 104 ? -0.211 -6.843 -12.338 1.00 91.00 104 GLN A N 1
ATOM 769 C CA . GLN A 1 104 ? 0.545 -6.133 -11.310 1.00 91.00 104 GLN A CA 1
ATOM 770 C C . GLN A 1 104 ? 1.648 -7.071 -10.802 1.00 91.00 104 GLN A C 1
ATOM 772 O O . GLN A 1 104 ? 1.532 -8.300 -10.916 1.00 91.00 104 GLN A O 1
ATOM 777 N N . VAL A 1 105 ? 2.728 -6.527 -10.238 1.00 94.12 105 VAL A N 1
ATOM 778 C CA . VAL A 1 105 ? 3.793 -7.356 -9.651 1.00 94.12 105 VAL A CA 1
ATOM 779 C C . VAL A 1 105 ? 3.693 -7.320 -8.135 1.00 94.12 105 VAL A C 1
ATOM 781 O O . VAL A 1 105 ? 3.811 -6.268 -7.513 1.00 94.12 105 VAL A O 1
ATOM 784 N N . ARG A 1 106 ? 3.479 -8.484 -7.521 1.00 95.88 106 ARG A N 1
ATOM 785 C CA . ARG A 1 106 ? 3.418 -8.635 -6.064 1.00 95.88 106 ARG A CA 1
ATOM 786 C C . ARG A 1 106 ? 4.831 -8.705 -5.491 1.00 95.88 106 ARG A C 1
ATOM 788 O O . ARG A 1 106 ? 5.502 -9.728 -5.629 1.00 95.88 106 ARG A O 1
ATOM 795 N N . HIS A 1 107 ? 5.241 -7.637 -4.816 1.00 97.44 107 HIS A N 1
ATOM 796 C CA . HIS A 1 107 ? 6.545 -7.512 -4.159 1.00 97.44 107 HIS A CA 1
ATOM 797 C C . HIS A 1 107 ? 6.539 -8.005 -2.711 1.00 97.44 107 HIS A C 1
ATOM 799 O O . HIS A 1 107 ? 7.575 -8.425 -2.199 1.00 97.44 107 HIS A O 1
ATOM 805 N N . TYR A 1 108 ? 5.379 -7.973 -2.061 1.00 97.44 108 TYR A N 1
ATOM 806 C CA . TYR A 1 108 ? 5.201 -8.444 -0.695 1.00 97.44 108 TYR A CA 1
ATOM 807 C C . TYR A 1 108 ? 3.746 -8.827 -0.464 1.00 97.44 108 TYR A C 1
ATOM 809 O O . TYR A 1 108 ? 2.836 -8.166 -0.969 1.00 97.44 108 TYR A O 1
ATOM 817 N N . LEU A 1 109 ? 3.535 -9.879 0.318 1.00 96.75 109 LEU A N 1
ATOM 818 C CA . LEU A 1 109 ? 2.228 -10.232 0.849 1.00 96.75 109 LEU A CA 1
ATOM 819 C C . LEU A 1 109 ? 2.417 -10.956 2.175 1.00 96.75 109 LEU A C 1
ATOM 821 O O . LEU A 1 109 ? 3.006 -12.037 2.213 1.00 96.75 109 LEU A O 1
ATOM 825 N N . ALA A 1 110 ? 1.876 -10.380 3.238 1.00 95.31 110 ALA A N 1
ATOM 826 C CA . ALA A 1 110 ? 1.811 -11.003 4.547 1.00 95.31 110 ALA A CA 1
ATOM 827 C C . ALA A 1 110 ? 0.381 -10.915 5.077 1.00 95.31 110 ALA A C 1
ATOM 829 O O . ALA A 1 110 ? -0.238 -9.852 5.054 1.00 95.31 110 ALA A O 1
ATOM 830 N N . ASN A 1 111 ? -0.121 -12.055 5.535 1.00 94.44 111 ASN A N 1
ATOM 831 C CA . ASN A 1 111 ? -1.402 -12.179 6.214 1.00 94.44 111 ASN A CA 1
ATOM 832 C C . ASN A 1 111 ? -1.152 -12.335 7.712 1.00 94.44 111 ASN A C 1
ATOM 834 O O . ASN A 1 111 ? -0.085 -12.798 8.116 1.00 94.44 111 ASN A O 1
ATOM 838 N N . ASN A 1 112 ? -2.164 -12.034 8.521 1.00 93.88 112 ASN A N 1
ATOM 839 C CA . ASN A 1 112 ? -2.138 -12.214 9.971 1.00 93.88 112 ASN A CA 1
ATOM 840 C C . ASN A 1 112 ? -1.037 -11.373 10.643 1.00 93.88 112 ASN A C 1
ATOM 842 O O . ASN A 1 112 ? -0.418 -11.814 11.609 1.00 93.88 112 ASN A O 1
ATOM 846 N N . ASN A 1 113 ? -0.769 -10.174 10.119 1.00 94.00 113 ASN A N 1
ATOM 847 C CA . ASN A 1 113 ? 0.070 -9.190 10.796 1.00 94.00 113 ASN A CA 1
ATOM 848 C C . ASN A 1 113 ? -0.711 -8.607 11.972 1.00 94.00 113 ASN A C 1
ATOM 850 O O . ASN A 1 113 ? -1.854 -8.196 11.798 1.00 94.00 113 ASN A O 1
ATOM 854 N N . SER A 1 114 ? -0.102 -8.547 13.150 1.00 92.06 114 SER A N 1
ATOM 855 C CA . SER A 1 114 ? -0.732 -7.967 14.338 1.00 92.06 114 SER A CA 1
ATOM 856 C C . SER A 1 114 ? -0.430 -6.480 14.446 1.00 92.06 114 SER A C 1
ATOM 858 O O . SER A 1 114 ? 0.697 -6.060 14.174 1.00 92.06 114 SER A O 1
ATOM 860 N N . LEU A 1 115 ? -1.388 -5.694 14.923 1.00 90.12 115 LEU A N 1
ATOM 861 C CA . LEU A 1 115 ? -1.171 -4.282 15.223 1.00 90.12 115 LEU A CA 1
ATOM 862 C C . LEU A 1 115 ? -0.767 -4.093 16.687 1.00 90.12 115 LEU A C 1
ATOM 864 O O . LEU A 1 115 ? -1.475 -4.521 17.595 1.00 90.12 115 LEU A O 1
ATOM 868 N N . VAL A 1 116 ? 0.365 -3.430 16.922 1.00 89.31 116 VAL A N 1
ATOM 869 C CA . VAL A 1 116 ? 0.771 -2.985 18.260 1.00 89.31 116 VAL A CA 1
ATOM 870 C C . VAL A 1 116 ? 0.358 -1.531 18.423 1.00 89.31 116 VAL A C 1
ATOM 872 O O . VAL A 1 116 ? 0.964 -0.641 17.827 1.00 89.31 116 VAL A O 1
ATOM 875 N N . VAL A 1 117 ? -0.691 -1.316 19.209 1.00 86.06 117 VAL A N 1
ATOM 876 C CA . VAL A 1 117 ? -1.334 -0.016 19.420 1.00 86.06 117 VAL A CA 1
ATOM 877 C C . VAL A 1 117 ? -0.601 0.811 20.479 1.00 86.06 117 VAL A C 1
ATOM 879 O O . VAL A 1 117 ? -0.218 0.313 21.535 1.00 86.06 117 VAL A O 1
ATOM 882 N N . SER A 1 118 ? -0.452 2.104 20.201 1.00 83.25 118 SER A N 1
ATOM 883 C CA . SER A 1 118 ? 0.018 3.139 21.117 1.00 83.25 118 SER A CA 1
ATOM 884 C C . SER A 1 118 ? -0.767 4.430 20.861 1.00 83.25 118 SER A C 1
ATOM 886 O O . SER A 1 118 ? -0.482 5.197 19.933 1.00 83.25 118 SER A O 1
ATOM 888 N N . GLY A 1 119 ? -1.806 4.658 21.669 1.00 83.25 119 GLY A N 1
ATOM 889 C CA . GLY A 1 119 ? -2.705 5.804 21.522 1.00 83.25 119 GLY A CA 1
ATOM 890 C C . GLY A 1 119 ? -3.405 5.821 20.159 1.00 83.25 119 GLY A C 1
ATOM 891 O O . GLY A 1 119 ? -4.077 4.863 19.787 1.00 83.25 119 GLY A O 1
ATOM 892 N N . MET A 1 120 ? -3.230 6.913 19.407 1.00 81.75 120 MET A N 1
ATOM 893 C CA . MET A 1 120 ? -3.824 7.125 18.072 1.00 81.75 120 MET A CA 1
ATOM 894 C C . MET A 1 120 ? -2.966 6.575 16.912 1.00 81.75 120 MET A C 1
ATOM 896 O O . MET A 1 120 ? -3.101 7.004 15.764 1.00 81.75 120 MET A O 1
ATOM 900 N N . SER A 1 121 ? -2.040 5.664 17.216 1.00 87.38 121 SER A N 1
ATOM 901 C CA . SER A 1 121 ? -1.144 5.052 16.236 1.00 87.38 121 SER A CA 1
ATOM 902 C C . SER A 1 121 ? -0.915 3.573 16.526 1.00 87.38 121 SER A C 1
ATOM 904 O O . SER A 1 121 ? -0.906 3.164 17.685 1.00 87.38 121 SER A O 1
ATOM 906 N N . GLY A 1 122 ? -0.673 2.777 15.488 1.00 89.81 122 GLY A N 1
ATOM 907 C CA . GLY A 1 122 ? -0.345 1.365 15.634 1.00 89.81 122 GLY A CA 1
ATOM 908 C C . GLY A 1 122 ? 0.718 0.909 14.645 1.00 89.81 122 GLY A C 1
ATOM 909 O O . GLY A 1 122 ? 0.664 1.239 13.461 1.00 89.81 122 GLY A O 1
ATOM 910 N N . THR A 1 123 ? 1.682 0.128 15.120 1.00 93.19 123 THR A N 1
ATOM 911 C CA . THR A 1 123 ? 2.734 -0.456 14.278 1.00 93.19 123 THR A CA 1
ATOM 912 C C . THR A 1 123 ? 2.317 -1.846 13.826 1.00 93.19 123 THR A C 1
ATOM 914 O O . THR A 1 123 ? 1.993 -2.700 14.654 1.00 93.19 123 THR A O 1
ATOM 917 N N . LEU A 1 124 ? 2.343 -2.088 12.515 1.00 94.19 124 LEU A N 1
ATOM 918 C CA . LEU A 1 124 ? 2.097 -3.415 11.961 1.00 94.19 124 LEU A CA 1
ATOM 919 C C . LEU A 1 124 ? 3.326 -4.295 12.179 1.00 94.19 124 LEU A C 1
ATOM 921 O O . LEU A 1 124 ? 4.396 -4.055 11.621 1.00 94.19 124 LEU A O 1
ATOM 925 N N . MET A 1 125 ? 3.151 -5.334 12.986 1.00 93.06 125 MET A N 1
ATOM 926 C CA . MET A 1 125 ? 4.170 -6.332 13.266 1.00 93.06 125 MET A CA 1
ATOM 927 C C . MET A 1 125 ? 3.920 -7.569 12.413 1.00 93.06 125 MET A C 1
ATOM 929 O O . MET A 1 125 ? 2.833 -8.153 12.438 1.00 93.06 125 MET A O 1
ATOM 933 N N . ARG A 1 126 ? 4.956 -8.007 11.692 1.00 90.31 126 ARG A N 1
ATOM 934 C CA . ARG A 1 126 ? 4.931 -9.262 10.937 1.00 90.31 126 ARG A CA 1
ATOM 935 C C . ARG A 1 126 ? 5.005 -10.459 11.886 1.00 90.31 126 ARG A C 1
ATOM 937 O O . ARG A 1 126 ? 6.080 -10.997 12.144 1.00 90.31 126 ARG A O 1
ATOM 944 N N . THR A 1 127 ? 3.853 -10.848 12.420 1.00 85.25 127 THR A N 1
ATOM 945 C CA . THR A 1 127 ? 3.676 -12.025 13.284 1.00 85.25 127 THR A CA 1
ATOM 946 C C . THR A 1 127 ? 3.222 -13.257 12.502 1.00 85.25 127 THR A C 1
ATOM 948 O O . THR A 1 127 ? 3.558 -14.377 12.885 1.00 85.25 127 THR A O 1
ATOM 951 N N . GLY A 1 128 ? 2.534 -13.066 11.374 1.00 79.12 128 GLY A N 1
ATOM 952 C CA . GLY A 1 128 ? 2.235 -14.116 10.404 1.00 79.12 128 GLY A CA 1
ATOM 953 C C . GLY A 1 128 ? 3.395 -14.432 9.450 1.00 79.12 128 GLY A C 1
ATOM 954 O O . GLY A 1 128 ? 4.351 -13.664 9.296 1.00 79.12 128 GLY A O 1
ATOM 955 N N . GLN A 1 129 ? 3.310 -15.584 8.774 1.00 84.69 129 GLN A N 1
ATOM 956 C CA . GLN A 1 129 ? 4.240 -15.931 7.698 1.00 84.69 129 GLN A CA 1
ATOM 957 C C . GLN A 1 129 ? 3.985 -15.037 6.477 1.00 84.69 129 GLN A C 1
ATOM 959 O O . GLN A 1 129 ? 2.858 -14.936 5.989 1.00 84.69 129 GLN A O 1
ATOM 964 N N . ALA A 1 130 ? 5.050 -14.435 5.944 1.00 90.69 130 ALA A N 1
ATOM 965 C CA . ALA A 1 130 ? 4.983 -13.779 4.647 1.00 90.69 130 ALA A CA 1
ATOM 966 C C . ALA A 1 130 ? 4.763 -14.836 3.555 1.00 90.69 130 ALA A C 1
ATOM 968 O O . ALA A 1 130 ? 5.587 -15.729 3.359 1.00 90.69 130 ALA A O 1
ATOM 969 N N . ILE A 1 131 ? 3.654 -14.711 2.833 1.00 94.50 131 ILE A N 1
ATOM 970 C CA . ILE A 1 131 ? 3.360 -15.508 1.639 1.00 94.50 131 ILE A CA 1
ATOM 971 C C . ILE A 1 131 ? 4.320 -15.107 0.535 1.00 94.50 131 ILE A C 1
ATOM 973 O O . ILE A 1 131 ? 4.854 -15.956 -0.157 1.00 94.50 131 ILE A O 1
ATOM 977 N N . THR A 1 132 ? 4.600 -13.818 0.399 1.00 95.88 132 THR A N 1
ATOM 978 C CA . THR A 1 132 ? 5.714 -13.339 -0.413 1.00 95.88 132 THR A CA 1
ATOM 979 C C . THR A 1 132 ? 6.553 -12.434 0.454 1.00 95.88 132 THR A C 1
ATOM 981 O O . THR A 1 132 ? 6.102 -11.357 0.844 1.00 95.88 132 THR A O 1
ATOM 984 N N . SER A 1 133 ? 7.762 -12.896 0.769 1.00 95.62 133 SER A N 1
ATOM 985 C CA . SER A 1 133 ? 8.775 -12.087 1.443 1.00 95.62 133 SER A CA 1
ATOM 986 C C . SER A 1 133 ? 9.066 -10.820 0.648 1.00 95.62 133 SER A C 1
ATOM 988 O O . SER A 1 133 ? 8.869 -10.783 -0.566 1.00 95.62 133 SER A O 1
ATOM 990 N N . TYR A 1 134 ? 9.546 -9.788 1.335 1.00 96.38 134 TYR A N 1
ATOM 991 C CA . TYR A 1 134 ? 9.810 -8.498 0.718 1.00 96.38 134 TYR A CA 1
ATOM 992 C C . TYR A 1 134 ? 10.817 -8.626 -0.428 1.00 96.38 134 TYR A C 1
ATOM 994 O O . TYR A 1 134 ? 11.926 -9.129 -0.251 1.00 96.38 134 TYR A O 1
ATOM 1002 N N . ASN A 1 135 ? 10.417 -8.153 -1.605 1.00 97.06 135 ASN A N 1
ATOM 1003 C CA . ASN A 1 135 ? 11.285 -7.992 -2.759 1.00 97.06 135 ASN A CA 1
ATOM 1004 C C . ASN A 1 135 ? 11.439 -6.500 -3.031 1.00 97.06 135 ASN A C 1
ATOM 1006 O O . ASN A 1 135 ? 10.456 -5.825 -3.338 1.00 97.06 135 ASN A O 1
ATOM 1010 N N . ALA A 1 136 ? 12.666 -5.991 -2.947 1.00 95.94 136 ALA A N 1
ATOM 1011 C CA . ALA A 1 136 ? 12.932 -4.581 -3.195 1.00 95.94 136 ALA A CA 1
ATOM 1012 C C . ALA A 1 136 ? 12.504 -4.163 -4.619 1.00 95.94 136 ALA A C 1
ATOM 1014 O O . ALA A 1 136 ? 12.612 -4.967 -5.556 1.00 95.94 136 ALA A O 1
ATOM 1015 N N . PRO A 1 137 ? 12.052 -2.909 -4.804 1.00 95.62 137 PRO A N 1
ATOM 1016 C CA . PRO A 1 137 ? 11.850 -2.301 -6.110 1.00 95.62 137 PRO A CA 1
ATOM 1017 C C . PRO A 1 137 ? 13.012 -2.569 -7.062 1.00 95.62 137 PRO A C 1
ATOM 1019 O O . PRO A 1 137 ? 14.181 -2.393 -6.716 1.00 95.62 137 PRO A O 1
ATOM 1022 N N . ASN A 1 138 ? 12.693 -2.980 -8.285 1.00 92.75 138 ASN A N 1
ATOM 1023 C CA . ASN A 1 138 ? 13.684 -3.150 -9.340 1.00 92.75 138 ASN A CA 1
ATOM 1024 C C . ASN A 1 138 ? 13.046 -2.917 -10.717 1.00 92.75 138 ASN A C 1
ATOM 1026 O O . ASN A 1 138 ? 12.946 -3.867 -11.500 1.00 92.75 138 ASN A O 1
ATOM 1030 N N . PRO A 1 139 ? 12.575 -1.685 -11.004 1.00 90.12 139 PRO A N 1
ATOM 1031 C CA . PRO A 1 139 ? 11.980 -1.381 -12.298 1.00 90.12 139 PRO A CA 1
ATOM 1032 C C . PRO A 1 139 ? 12.966 -1.729 -13.422 1.00 90.12 139 PRO A C 1
ATOM 1034 O O . PRO A 1 139 ? 14.154 -1.397 -13.304 1.00 90.12 139 PRO A O 1
ATOM 1037 N N . PRO A 1 140 ? 12.518 -2.394 -14.499 1.00 86.94 140 PRO A N 1
ATOM 1038 C CA . PRO A 1 140 ? 13.357 -2.629 -15.665 1.00 86.94 140 PRO A CA 1
ATOM 1039 C C . PRO A 1 140 ? 13.956 -1.328 -16.217 1.00 86.94 140 PRO A C 1
ATOM 1041 O O . PRO A 1 140 ? 13.329 -0.270 -16.192 1.00 86.94 140 PRO A O 1
ATOM 1044 N N . ALA A 1 141 ? 15.177 -1.397 -16.751 1.00 84.44 141 ALA A N 1
ATOM 1045 C CA . ALA A 1 141 ? 15.781 -0.240 -17.405 1.00 84.44 141 ALA A CA 1
ATOM 1046 C C . ALA A 1 141 ? 14.889 0.234 -18.565 1.00 84.44 141 ALA A C 1
ATOM 1048 O O . ALA A 1 141 ? 14.436 -0.566 -19.386 1.00 84.44 141 ALA A O 1
ATOM 1049 N N . GLY A 1 142 ? 14.623 1.536 -18.605 1.00 79.50 142 GLY A N 1
ATOM 1050 C CA . GLY A 1 142 ? 13.807 2.160 -19.640 1.00 79.50 142 GLY A CA 1
ATOM 1051 C C . GLY A 1 142 ? 12.295 1.979 -19.544 1.00 79.50 142 GLY A C 1
ATOM 1052 O O . GLY A 1 142 ? 11.613 2.557 -20.383 1.00 79.50 142 GLY A O 1
ATOM 1053 N N . SER A 1 143 ? 11.752 1.279 -18.540 1.00 82.81 143 SER A N 1
ATOM 1054 C CA . SER A 1 143 ? 10.292 1.165 -18.352 1.00 82.81 143 SER A CA 1
ATOM 1055 C C . SER A 1 143 ? 9.643 2.402 -17.719 1.00 82.81 143 SER A C 1
ATOM 1057 O O . SER A 1 143 ? 8.418 2.480 -17.648 1.00 82.81 143 SER A O 1
ATOM 1059 N N . GLY A 1 144 ? 10.452 3.376 -17.290 1.00 84.94 144 GLY A N 1
ATOM 1060 C CA . GLY A 1 144 ? 10.001 4.599 -16.628 1.00 84.94 144 GLY A CA 1
ATOM 1061 C C . GLY A 1 144 ? 9.797 4.453 -15.115 1.00 84.94 144 GLY A C 1
ATOM 1062 O O . GLY A 1 144 ? 10.110 3.411 -14.532 1.00 84.94 144 GLY A O 1
ATOM 1063 N N . PRO A 1 145 ? 9.305 5.513 -14.453 1.00 89.19 145 PRO A N 1
ATOM 1064 C CA . PRO A 1 145 ? 9.015 5.521 -13.021 1.00 89.19 145 PRO A CA 1
ATOM 1065 C C . PRO A 1 145 ? 7.846 4.595 -12.664 1.00 89.19 145 PRO A C 1
ATOM 1067 O O . PRO A 1 145 ? 6.710 4.833 -13.066 1.00 89.19 145 PRO A O 1
ATOM 1070 N N . HIS A 1 146 ? 8.106 3.561 -11.869 1.00 93.25 146 HIS A N 1
ATOM 1071 C CA . HIS A 1 146 ? 7.104 2.604 -11.397 1.00 93.25 146 HIS A CA 1
ATOM 1072 C C . HIS A 1 146 ? 6.467 3.048 -10.075 1.00 93.25 146 HIS A C 1
ATOM 1074 O O . HIS A 1 146 ? 7.144 3.615 -9.215 1.00 93.25 146 HIS A O 1
ATOM 1080 N N . ARG A 1 147 ? 5.169 2.760 -9.900 1.00 94.50 147 ARG A N 1
ATOM 1081 C CA . ARG A 1 147 ? 4.391 3.081 -8.689 1.00 94.50 147 ARG A CA 1
ATOM 1082 C C . ARG A 1 147 ? 4.292 1.850 -7.787 1.00 94.50 147 ARG A C 1
ATOM 1084 O O . ARG A 1 147 ? 3.594 0.897 -8.126 1.00 94.50 147 ARG A O 1
ATOM 1091 N N . TYR A 1 148 ? 4.936 1.905 -6.626 1.00 96.94 148 TYR A N 1
ATOM 1092 C CA . TYR A 1 148 ? 4.925 0.844 -5.620 1.00 96.94 148 TYR A CA 1
ATOM 1093 C C . TYR A 1 148 ? 3.927 1.188 -4.518 1.00 96.94 148 TYR A C 1
ATOM 1095 O O . TYR A 1 148 ? 4.229 1.980 -3.622 1.00 96.94 148 TYR A O 1
ATOM 1103 N N . ALA A 1 149 ? 2.725 0.623 -4.601 1.00 97.69 149 ALA A N 1
ATOM 1104 C CA . ALA A 1 149 ? 1.687 0.838 -3.605 1.00 97.69 149 ALA A CA 1
ATOM 1105 C C . ALA A 1 149 ? 1.819 -0.151 -2.446 1.00 97.69 149 ALA A C 1
ATOM 1107 O O . ALA A 1 149 ? 2.037 -1.346 -2.645 1.00 97.69 149 ALA A O 1
ATOM 1108 N N . GLN A 1 150 ? 1.632 0.375 -1.245 1.00 98.44 150 GLN A N 1
ATOM 1109 C CA . GLN A 1 150 ? 1.526 -0.344 0.011 1.00 98.44 150 GLN A CA 1
ATOM 1110 C C . GLN A 1 150 ? 0.070 -0.279 0.460 1.00 98.44 150 GLN A C 1
ATOM 1112 O O . GLN A 1 150 ? -0.475 0.814 0.632 1.00 98.44 150 GLN A O 1
ATOM 1117 N N . LEU A 1 151 ? -0.558 -1.436 0.630 1.00 98.44 151 LEU A N 1
ATOM 1118 C CA . LEU A 1 151 ? -1.975 -1.562 0.955 1.00 98.44 151 LEU A CA 1
ATOM 1119 C C . LEU A 1 151 ? -2.133 -2.355 2.247 1.00 98.44 151 LEU A C 1
ATOM 1121 O O . LEU A 1 151 ? -1.479 -3.385 2.431 1.00 98.44 151 LEU A O 1
ATOM 1125 N N . VAL A 1 152 ? -3.027 -1.896 3.118 1.00 97.25 152 VAL A N 1
ATOM 1126 C CA . VAL A 1 152 ? -3.392 -2.593 4.351 1.00 97.25 152 VAL A CA 1
ATOM 1127 C C . VAL A 1 152 ? -4.887 -2.858 4.350 1.00 97.25 152 VAL A C 1
ATOM 1129 O O . VAL A 1 152 ? -5.698 -1.966 4.096 1.00 97.25 152 VAL A O 1
ATOM 1132 N N . VAL A 1 153 ? -5.236 -4.106 4.636 1.00 95.88 153 VAL A N 1
ATOM 1133 C CA . VAL A 1 153 ? -6.612 -4.590 4.713 1.00 95.88 153 VAL A CA 1
ATOM 1134 C C . VAL A 1 153 ? -6.799 -5.270 6.052 1.00 95.88 153 VAL A C 1
ATOM 1136 O O . VAL A 1 153 ? -5.982 -6.102 6.447 1.00 95.88 153 VAL A O 1
ATOM 1139 N N . GLU A 1 154 ? -7.874 -4.932 6.745 1.00 92.12 154 GLU A N 1
ATOM 1140 C CA . GLU A 1 154 ? -8.242 -5.639 7.960 1.00 92.12 154 GLU A CA 1
ATOM 1141 C C . GLU A 1 154 ? -8.846 -7.011 7.636 1.00 92.12 154 GLU A C 1
ATOM 1143 O O . GLU A 1 154 ? -9.646 -7.163 6.706 1.00 92.12 154 GLU A O 1
ATOM 1148 N N . GLN A 1 155 ? -8.454 -8.027 8.400 1.00 92.50 155 GLN A N 1
ATOM 1149 C CA . GLN A 1 155 ? -8.991 -9.371 8.258 1.00 92.50 155 GLN A CA 1
ATOM 1150 C C . GLN A 1 155 ? -10.248 -9.521 9.121 1.00 92.50 155 GLN A C 1
ATOM 1152 O O . GLN A 1 155 ? -10.208 -9.223 10.307 1.00 92.50 155 GLN A O 1
ATOM 1157 N N . PRO A 1 156 ? -11.372 -10.031 8.595 1.00 89.75 156 PRO A N 1
ATOM 1158 C CA . PRO A 1 156 ? -12.535 -10.315 9.430 1.00 89.75 156 PRO A CA 1
ATOM 1159 C C . PRO A 1 156 ? -12.193 -11.239 10.611 1.00 89.75 156 PRO A C 1
ATOM 1161 O O . PRO A 1 156 ? -11.332 -12.114 10.510 1.00 89.75 156 PRO A O 1
ATOM 1164 N N . LYS A 1 157 ? -12.908 -11.113 11.734 1.00 86.12 157 LYS A N 1
ATOM 1165 C CA . LYS A 1 157 ? -12.718 -12.014 12.882 1.00 86.12 157 LYS A CA 1
ATOM 1166 C C . LYS A 1 157 ? -12.865 -13.483 12.462 1.00 86.12 157 LYS A C 1
ATOM 1168 O O . LYS A 1 157 ? -13.878 -13.866 11.881 1.00 86.12 157 LYS A O 1
ATOM 1173 N N . GLY A 1 158 ? -11.871 -14.305 12.804 1.00 86.62 158 GLY A N 1
ATOM 1174 C CA . GLY A 1 158 ? -11.842 -15.730 12.454 1.00 86.62 158 GLY A CA 1
ATOM 1175 C C . GLY A 1 158 ? -11.534 -16.013 10.981 1.00 86.62 158 GLY A C 1
ATOM 1176 O O . GLY A 1 158 ? -11.713 -17.143 10.531 1.00 86.62 158 GLY A O 1
ATOM 1177 N N . TRP A 1 159 ? -11.098 -15.006 10.222 1.00 91.75 159 TRP A N 1
ATOM 1178 C CA . TRP A 1 159 ? -10.664 -15.181 8.845 1.00 91.75 159 TRP A CA 1
ATOM 1179 C C . TRP A 1 159 ? -9.447 -16.107 8.757 1.00 91.75 159 TRP A C 1
ATOM 1181 O O . TRP A 1 159 ? -8.552 -16.083 9.601 1.00 91.75 159 TRP A O 1
ATOM 1191 N N . VAL A 1 160 ? -9.417 -16.918 7.701 1.00 90.31 160 VAL A N 1
ATOM 1192 C CA . VAL A 1 160 ? -8.319 -17.833 7.392 1.00 90.31 160 VAL A CA 1
ATOM 1193 C C . VAL A 1 160 ? -7.920 -17.620 5.942 1.00 90.31 160 VAL A C 1
ATOM 1195 O O . VAL A 1 160 ? -8.779 -17.544 5.061 1.00 90.31 160 VAL A O 1
ATOM 1198 N N . ALA A 1 161 ? -6.612 -17.548 5.696 1.00 89.88 161 ALA A N 1
ATOM 1199 C CA . ALA A 1 161 ? -6.089 -17.407 4.349 1.00 89.88 161 ALA A CA 1
ATOM 1200 C C . ALA A 1 161 ? -6.519 -18.589 3.469 1.00 89.88 161 ALA A C 1
ATOM 1202 O O . ALA A 1 161 ? -6.448 -19.741 3.909 1.00 89.88 161 ALA A O 1
ATOM 1203 N N . PRO A 1 162 ? -6.945 -18.342 2.220 1.00 89.00 162 PRO A N 1
ATOM 1204 C CA . PRO A 1 162 ? -7.259 -19.428 1.304 1.00 89.00 162 PRO A CA 1
ATOM 1205 C C . PRO A 1 162 ? -5.996 -20.247 1.004 1.00 89.00 162 PRO A C 1
ATOM 1207 O O . PRO A 1 162 ? -4.895 -19.702 0.977 1.00 89.00 162 PRO A O 1
ATOM 1210 N N . ALA A 1 163 ? -6.153 -21.543 0.714 1.00 85.81 163 ALA A N 1
ATOM 1211 C CA . ALA A 1 163 ? -5.035 -22.487 0.573 1.00 85.81 163 ALA A CA 1
ATOM 1212 C C . ALA A 1 163 ? -3.942 -22.037 -0.422 1.00 85.81 163 ALA A C 1
ATOM 1214 O O . ALA A 1 163 ? -2.752 -22.224 -0.187 1.00 85.81 163 ALA A O 1
ATOM 1215 N N . ASN A 1 164 ? -4.326 -21.367 -1.514 1.00 84.25 164 ASN A N 1
ATOM 1216 C CA . ASN A 1 164 ? -3.378 -20.859 -2.519 1.00 84.25 164 ASN A CA 1
ATOM 1217 C C . ASN A 1 164 ? -2.532 -19.670 -2.029 1.00 84.25 164 ASN A C 1
ATOM 1219 O O . ASN A 1 164 ? -1.578 -19.283 -2.694 1.00 84.25 164 ASN A O 1
ATOM 1223 N N . PHE A 1 165 ? -2.888 -19.085 -0.887 1.00 86.06 165 PHE A N 1
ATOM 1224 C CA . PHE A 1 165 ? -2.190 -17.987 -0.227 1.00 86.06 165 PHE A CA 1
ATOM 1225 C C . PHE A 1 165 ? -1.928 -18.329 1.249 1.00 86.06 165 PHE A C 1
ATOM 1227 O O . PHE A 1 165 ? -1.918 -17.444 2.098 1.00 86.06 165 PHE A O 1
ATOM 1234 N N . SER A 1 166 ? -1.741 -19.613 1.574 1.00 82.31 166 SER A N 1
ATOM 1235 C CA . SER A 1 166 ? -1.395 -20.073 2.928 1.00 82.31 166 SER A CA 1
ATOM 1236 C C . SER A 1 166 ? 0.025 -20.640 3.035 1.00 82.31 166 SER A C 1
ATOM 1238 O O . SER A 1 166 ? 0.388 -21.171 4.079 1.00 82.31 166 SER A O 1
ATOM 1240 N N . ALA A 1 167 ? 0.819 -20.561 1.964 1.00 85.38 167 ALA A N 1
ATOM 1241 C CA . ALA A 1 167 ? 2.198 -21.038 1.903 1.00 85.38 167 ALA A CA 1
ATOM 1242 C C . ALA A 1 167 ? 3.108 -19.989 1.251 1.00 85.38 167 ALA A C 1
ATOM 1244 O O . ALA A 1 167 ? 2.631 -19.085 0.565 1.00 85.38 167 ALA A O 1
ATOM 1245 N N . VAL A 1 168 ? 4.421 -20.124 1.445 1.00 90.50 168 VAL A N 1
ATOM 1246 C CA . VAL A 1 168 ? 5.418 -19.243 0.823 1.00 90.50 168 VAL A CA 1
ATOM 1247 C C . VAL A 1 168 ? 5.403 -19.408 -0.698 1.00 90.50 168 VAL A C 1
ATOM 1249 O O . VAL A 1 168 ? 5.406 -20.514 -1.232 1.00 90.50 168 VAL A O 1
ATOM 1252 N N . MET A 1 169 ? 5.430 -18.279 -1.392 1.00 90.25 169 MET A N 1
ATOM 1253 C CA . MET A 1 169 ? 5.398 -18.122 -2.835 1.00 90.25 169 MET A CA 1
ATOM 1254 C C . MET A 1 169 ? 6.434 -17.074 -3.263 1.00 90.25 169 MET A C 1
ATOM 1256 O O . MET A 1 169 ? 6.647 -16.083 -2.553 1.00 90.25 169 MET A O 1
ATOM 1260 N N . PRO A 1 170 ? 7.033 -17.219 -4.455 1.00 90.81 170 PRO A N 1
ATOM 1261 C CA . PRO A 1 170 ? 7.930 -16.207 -4.994 1.00 90.81 170 PRO A CA 1
ATOM 1262 C C . PRO A 1 170 ? 7.187 -14.902 -5.335 1.00 90.81 170 PRO A C 1
ATOM 1264 O O . PRO A 1 170 ? 5.948 -14.825 -5.318 1.00 90.81 170 PRO A O 1
ATOM 1267 N N . LEU A 1 171 ? 7.971 -13.879 -5.692 1.00 91.50 171 LEU A N 1
ATOM 1268 C CA . LEU A 1 171 ? 7.470 -12.703 -6.402 1.00 91.50 171 LEU A CA 1
ATOM 1269 C C . LEU A 1 171 ? 6.653 -13.154 -7.619 1.00 91.50 171 LEU A C 1
ATOM 1271 O O . LEU A 1 171 ? 7.063 -14.054 -8.353 1.00 91.50 171 LEU A O 1
ATOM 1275 N N . ALA A 1 172 ? 5.496 -12.530 -7.824 1.00 89.25 172 ALA A N 1
ATOM 1276 C CA . ALA A 1 172 ? 4.550 -12.936 -8.857 1.00 89.25 172 ALA A CA 1
ATOM 1277 C C . ALA A 1 172 ? 4.219 -11.766 -9.784 1.00 89.25 172 ALA A C 1
ATOM 1279 O O . ALA A 1 172 ? 3.799 -10.707 -9.319 1.00 89.25 172 ALA A O 1
ATOM 1280 N N . ARG A 1 173 ? 4.382 -11.986 -11.092 1.00 88.75 173 ARG A N 1
ATOM 1281 C CA . ARG A 1 173 ? 3.804 -11.149 -12.155 1.00 88.75 173 ARG A CA 1
ATOM 1282 C C . ARG A 1 173 ? 2.377 -11.622 -12.439 1.00 88.75 173 ARG A C 1
ATOM 1284 O O . ARG A 1 173 ? 2.056 -12.773 -12.149 1.00 88.75 173 ARG A O 1
ATOM 1291 N N . GLY A 1 174 ? 1.528 -10.759 -12.994 1.00 86.62 174 GLY A N 1
ATOM 1292 C CA . GLY A 1 174 ? 0.125 -11.114 -13.243 1.00 86.62 174 GLY A CA 1
ATOM 1293 C C . GLY A 1 174 ? -0.741 -11.147 -11.981 1.00 86.62 174 GLY A C 1
ATOM 1294 O O . GLY A 1 174 ? -1.881 -11.600 -12.037 1.00 86.62 174 GLY A O 1
ATOM 1295 N N . PHE A 1 175 ? -0.225 -10.674 -10.842 1.00 90.62 175 PHE A N 1
ATOM 1296 C CA . PHE A 1 175 ? -1.034 -10.499 -9.643 1.00 90.62 175 PHE A CA 1
ATOM 1297 C C . PHE A 1 175 ? -2.080 -9.411 -9.890 1.00 90.62 175 PHE A C 1
ATOM 1299 O O . PHE A 1 175 ? -1.825 -8.443 -10.605 1.00 90.62 175 PHE A O 1
ATOM 1306 N N . GLN A 1 176 ? -3.255 -9.558 -9.288 1.00 91.50 176 GLN A N 1
ATOM 1307 C CA . GLN A 1 176 ? -4.266 -8.510 -9.267 1.00 91.50 176 GLN A CA 1
ATOM 1308 C C . GLN A 1 176 ? -4.784 -8.383 -7.843 1.00 91.50 176 GLN A C 1
ATOM 1310 O O . GLN A 1 176 ? -5.374 -9.327 -7.310 1.00 91.50 176 GLN A O 1
ATOM 1315 N N . VAL A 1 177 ? -4.556 -7.218 -7.230 1.00 93.56 177 VAL A N 1
ATOM 1316 C CA . VAL A 1 177 ? -5.003 -6.923 -5.862 1.00 93.56 177 VAL A CA 1
ATOM 1317 C C . VAL A 1 177 ? -6.487 -7.224 -5.720 1.00 93.56 177 VAL A C 1
ATOM 1319 O O . VAL A 1 177 ? -6.871 -7.948 -4.810 1.00 93.56 177 VAL A O 1
ATOM 1322 N N . GLU A 1 178 ? -7.317 -6.732 -6.638 1.00 92.12 178 GLU A N 1
ATOM 1323 C CA . GLU A 1 178 ? -8.762 -6.932 -6.558 1.00 92.12 178 GLU A CA 1
ATOM 1324 C C . GLU A 1 178 ? -9.148 -8.419 -6.574 1.00 92.12 178 GLU A C 1
ATOM 1326 O O . GLU A 1 178 ? -9.918 -8.866 -5.722 1.00 92.12 178 GLU A O 1
ATOM 1331 N N . GLN A 1 179 ? -8.562 -9.212 -7.478 1.00 92.56 179 GLN A N 1
ATOM 1332 C CA . GLN A 1 179 ? -8.819 -10.652 -7.525 1.00 92.56 179 GLN A CA 1
ATOM 1333 C C . GLN A 1 179 ? -8.402 -11.342 -6.227 1.00 92.56 179 GLN A C 1
ATOM 1335 O O . GLN A 1 179 ? -9.140 -12.185 -5.721 1.00 92.56 179 GLN A O 1
ATOM 1340 N N . TYR A 1 180 ? -7.250 -10.967 -5.664 1.00 93.62 180 TYR A N 1
ATOM 1341 C CA . TYR A 1 180 ? -6.798 -11.498 -4.384 1.00 93.62 180 TYR A CA 1
ATOM 1342 C C . TYR A 1 180 ? -7.776 -11.171 -3.257 1.00 93.62 180 TYR A C 1
ATOM 1344 O O . TYR A 1 180 ? -8.132 -12.067 -2.489 1.00 93.62 180 TYR A O 1
ATOM 1352 N N . LEU A 1 181 ? -8.236 -9.921 -3.166 1.00 95.12 181 LEU A N 1
ATOM 1353 C CA . LEU A 1 181 ? -9.172 -9.511 -2.126 1.00 95.12 181 LEU A CA 1
ATOM 1354 C C . LEU A 1 181 ? -10.512 -10.246 -2.249 1.00 95.12 181 LEU A C 1
ATOM 1356 O O . LEU A 1 181 ? -11.029 -10.739 -1.246 1.00 95.12 181 LEU A O 1
ATOM 1360 N N . ASN A 1 182 ? -11.035 -10.389 -3.469 1.00 94.19 182 ASN A N 1
ATOM 1361 C CA . ASN A 1 182 ? -12.281 -11.108 -3.733 1.00 94.19 182 ASN A CA 1
ATOM 1362 C C . ASN A 1 182 ? -12.149 -12.604 -3.424 1.00 94.19 182 ASN A C 1
ATOM 1364 O O . ASN A 1 182 ? -12.961 -13.159 -2.682 1.00 94.19 182 ASN A O 1
ATOM 1368 N N . TYR A 1 183 ? -11.100 -13.254 -3.934 1.00 93.69 183 TYR A N 1
ATOM 1369 C CA . TYR A 1 183 ? -10.846 -14.678 -3.708 1.00 93.69 183 TYR A CA 1
ATOM 1370 C C . TYR A 1 183 ? -10.645 -14.997 -2.224 1.00 93.69 183 TYR A C 1
ATOM 1372 O O . TYR A 1 183 ? -11.162 -15.987 -1.708 1.00 93.69 183 TYR A O 1
ATOM 1380 N N . SER A 1 184 ? -9.934 -14.116 -1.526 1.00 94.19 184 SER A N 1
ATOM 1381 C CA . SER A 1 184 ? -9.655 -14.246 -0.102 1.00 94.19 184 SER A CA 1
ATOM 1382 C C . SER A 1 184 ? -10.816 -13.804 0.782 1.00 94.19 184 SER A C 1
ATOM 1384 O O . SER A 1 184 ? -10.717 -13.944 1.995 1.00 94.19 184 SER A O 1
ATOM 1386 N N . ARG A 1 185 ? -11.910 -13.272 0.217 1.00 93.69 185 ARG A N 1
ATOM 1387 C CA . ARG A 1 185 ? -13.035 -12.690 0.972 1.00 93.69 185 ARG A CA 1
ATOM 1388 C C . ARG A 1 185 ? -12.580 -11.630 1.980 1.00 93.69 185 ARG A C 1
ATOM 1390 O O . ARG A 1 185 ? -13.120 -11.529 3.080 1.00 93.69 185 ARG A O 1
ATOM 1397 N N . LEU A 1 186 ? -11.554 -10.871 1.608 1.00 93.44 186 LEU A N 1
ATOM 1398 C CA . LEU A 1 186 ? -11.066 -9.750 2.394 1.00 93.44 186 LEU A CA 1
ATOM 1399 C C . LEU A 1 186 ? -11.916 -8.509 2.118 1.00 93.44 186 LEU A C 1
ATOM 1401 O O . LEU A 1 186 ? -12.437 -8.312 1.013 1.00 93.44 186 LEU A O 1
ATOM 1405 N N . GLY A 1 187 ? -12.040 -7.675 3.146 1.00 89.19 187 GLY A N 1
ATOM 1406 C CA . GLY A 1 187 ? -12.760 -6.413 3.084 1.00 89.19 187 GLY A CA 1
ATOM 1407 C C . GLY A 1 187 ? -11.990 -5.318 2.350 1.00 89.19 187 GLY A C 1
ATOM 1408 O O . GLY A 1 187 ? -11.069 -5.557 1.561 1.00 89.19 187 GLY A O 1
ATOM 1409 N N . SER A 1 188 ? -12.408 -4.089 2.601 1.00 92.81 188 SER A N 1
ATOM 1410 C CA . SER A 1 188 ? -11.853 -2.898 1.970 1.00 92.81 188 SER A CA 1
ATOM 1411 C C . SER A 1 188 ? -10.449 -2.566 2.483 1.00 92.81 188 SER A C 1
ATOM 1413 O O . SER A 1 188 ? -10.051 -2.930 3.587 1.00 92.81 188 SER A O 1
ATOM 1415 N N . ILE A 1 189 ? -9.690 -1.862 1.652 1.00 96.12 189 ILE A N 1
ATOM 1416 C CA . ILE A 1 189 ? -8.409 -1.249 1.984 1.00 96.12 189 ILE A CA 1
ATOM 1417 C C . ILE A 1 189 ? -8.679 -0.115 2.971 1.00 96.12 189 ILE A C 1
ATOM 1419 O O . ILE A 1 189 ? -9.392 0.839 2.651 1.00 96.12 189 ILE A O 1
ATOM 1423 N N . ILE A 1 190 ? -8.094 -0.244 4.159 1.00 93.56 190 ILE A N 1
ATOM 1424 C CA . ILE A 1 190 ? -8.275 0.676 5.291 1.00 93.56 190 ILE A CA 1
ATOM 1425 C C . ILE A 1 190 ? -7.150 1.706 5.404 1.00 93.56 190 ILE A C 1
ATOM 1427 O O . ILE A 1 190 ? -7.316 2.742 6.048 1.00 93.56 190 ILE A O 1
ATOM 1431 N N . ALA A 1 191 ? -6.005 1.422 4.782 1.00 95.31 191 ALA A N 1
ATOM 1432 C CA . ALA A 1 191 ? -4.844 2.293 4.750 1.00 95.31 191 ALA A CA 1
ATOM 1433 C C . ALA A 1 191 ? -4.051 2.031 3.471 1.00 95.31 191 ALA A C 1
ATOM 1435 O O . ALA A 1 191 ? -3.875 0.880 3.058 1.00 95.31 191 ALA A O 1
ATOM 1436 N N . ALA A 1 192 ? -3.557 3.095 2.849 1.00 97.94 192 ALA A N 1
ATOM 1437 C CA . ALA A 1 192 ? -2.780 2.989 1.628 1.00 97.94 192 ALA A CA 1
ATOM 1438 C C . ALA A 1 192 ? -1.740 4.105 1.538 1.00 97.94 192 ALA A C 1
ATOM 1440 O O . ALA A 1 192 ? -1.974 5.232 1.971 1.00 97.94 192 ALA A O 1
ATOM 1441 N N . THR A 1 193 ? -0.598 3.791 0.941 1.00 98.06 193 THR A N 1
ATOM 1442 C CA . THR A 1 193 ? 0.373 4.777 0.465 1.00 98.06 193 THR A CA 1
ATOM 1443 C C . THR A 1 193 ? 1.057 4.237 -0.783 1.00 98.06 193 THR A C 1
ATOM 1445 O O . THR A 1 193 ? 0.958 3.050 -1.082 1.00 98.06 193 THR A O 1
ATOM 1448 N N . TYR A 1 194 ? 1.741 5.078 -1.543 1.00 97.44 194 TYR A N 1
ATOM 1449 C CA . TYR A 1 194 ? 2.608 4.619 -2.620 1.00 97.44 194 TYR A CA 1
ATOM 1450 C C . TYR A 1 194 ? 3.804 5.547 -2.752 1.00 97.44 194 TYR A C 1
ATOM 1452 O O . TYR A 1 194 ? 3.768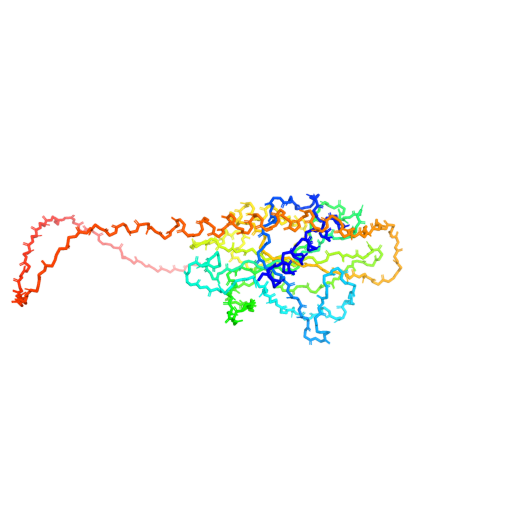 6.693 -2.306 1.00 97.44 194 TYR A O 1
ATOM 1460 N N . TYR A 1 195 ? 4.848 5.052 -3.395 1.00 96.50 195 TYR A N 1
ATOM 1461 C CA . TYR A 1 195 ? 6.008 5.842 -3.782 1.00 96.50 195 TYR A CA 1
ATOM 1462 C C . TYR A 1 195 ? 6.470 5.428 -5.178 1.00 96.50 195 TYR A C 1
ATOM 1464 O O . TYR A 1 195 ? 6.001 4.436 -5.745 1.00 96.50 195 TYR A O 1
ATOM 1472 N N . ILE A 1 196 ? 7.374 6.219 -5.742 1.00 94.75 196 ILE A N 1
ATOM 1473 C CA . ILE A 1 196 ? 7.872 6.055 -7.101 1.00 94.75 196 ILE A CA 1
ATOM 1474 C C . ILE A 1 196 ? 9.344 5.649 -7.060 1.00 94.75 196 ILE A C 1
ATOM 1476 O O . ILE A 1 196 ? 10.136 6.258 -6.343 1.00 94.75 196 ILE A O 1
ATOM 1480 N N . VAL A 1 197 ? 9.715 4.638 -7.847 1.00 93.19 197 VAL A N 1
ATOM 1481 C CA . VAL A 1 197 ? 11.119 4.292 -8.124 1.00 93.19 197 VAL A CA 1
ATOM 1482 C C . VAL A 1 197 ? 11.291 4.172 -9.624 1.00 93.19 197 VAL A C 1
ATOM 1484 O O . VAL A 1 197 ? 10.493 3.518 -10.295 1.00 93.19 197 VAL A O 1
ATOM 1487 N N . GLU A 1 198 ? 12.352 4.773 -10.145 1.00 85.88 198 GLU A N 1
ATOM 1488 C CA . GLU A 1 198 ? 12.746 4.644 -11.543 1.00 85.88 198 GLU A CA 1
ATOM 1489 C C . GLU A 1 198 ? 13.943 3.696 -11.684 1.00 85.88 198 GLU A C 1
ATOM 1491 O O . GLU A 1 198 ? 14.808 3.613 -10.805 1.00 85.88 198 GLU A O 1
ATOM 1496 N N . GLY A 1 199 ? 13.951 2.932 -12.778 1.00 77.12 199 GLY A N 1
ATOM 1497 C CA . GLY A 1 199 ? 15.072 2.075 -13.155 1.00 77.12 199 GLY A CA 1
ATOM 1498 C C . GLY A 1 199 ? 16.287 2.883 -13.622 1.00 77.12 199 GLY A C 1
ATOM 1499 O O . GLY A 1 199 ? 16.256 4.108 -13.720 1.00 77.12 199 GLY A O 1
ATOM 1500 N N . ALA A 1 200 ? 17.383 2.189 -13.931 1.00 69.00 200 ALA A N 1
ATOM 1501 C CA . ALA A 1 200 ? 18.557 2.847 -14.498 1.00 69.00 200 ALA A CA 1
ATOM 1502 C C . ALA A 1 200 ? 18.238 3.462 -15.884 1.00 69.00 200 ALA A C 1
ATOM 1504 O O . ALA A 1 200 ? 17.462 2.863 -16.642 1.00 69.00 200 ALA A O 1
ATOM 1505 N N . PRO A 1 201 ? 18.849 4.612 -16.240 1.00 62.38 201 PRO A N 1
ATOM 1506 C CA . PRO A 1 201 ? 18.728 5.212 -17.569 1.00 62.38 201 PRO A CA 1
ATOM 1507 C C . PRO A 1 201 ? 19.143 4.258 -18.707 1.00 62.38 201 PRO A C 1
ATOM 1509 O O . PRO A 1 201 ? 19.936 3.341 -18.472 1.00 62.38 201 PRO A O 1
ATOM 1512 N N . PRO A 1 202 ? 18.710 4.519 -19.957 1.00 59.94 202 PRO A N 1
ATOM 1513 C CA . PRO A 1 202 ? 17.839 5.620 -20.391 1.00 59.94 202 PRO A CA 1
ATOM 1514 C C . PRO A 1 202 ? 16.342 5.306 -20.243 1.00 59.94 202 PRO A C 1
ATOM 1516 O O . PRO A 1 202 ? 15.928 4.161 -20.401 1.00 59.94 202 PRO A O 1
ATOM 1519 N N . THR A 1 203 ? 15.527 6.333 -19.990 1.00 56.66 203 THR A N 1
ATOM 1520 C CA . THR A 1 203 ? 14.058 6.243 -19.946 1.00 56.66 203 THR A CA 1
ATOM 1521 C C . THR A 1 203 ? 13.502 6.287 -21.369 1.00 56.66 203 THR A C 1
ATOM 1523 O O . THR A 1 203 ? 13.422 7.349 -21.979 1.00 56.66 203 THR A O 1
ATOM 1526 N N . ASN A 1 204 ? 13.144 5.128 -21.924 1.00 58.97 204 ASN A N 1
ATOM 1527 C CA . ASN A 1 204 ? 12.738 5.001 -23.332 1.00 58.97 204 ASN A CA 1
ATOM 1528 C C . ASN A 1 204 ? 11.215 5.048 -23.536 1.00 58.97 204 ASN A C 1
ATOM 1530 O O . ASN A 1 204 ? 10.734 4.803 -24.641 1.00 58.97 204 ASN A O 1
ATOM 1534 N N . VAL A 1 205 ? 10.448 5.331 -22.480 1.00 60.25 205 VAL A N 1
ATOM 1535 C CA . VAL A 1 205 ? 8.984 5.287 -22.505 1.00 60.25 205 VAL A CA 1
ATOM 1536 C C . VAL A 1 205 ? 8.403 6.642 -22.113 1.00 60.25 205 VAL A C 1
ATOM 1538 O O . VAL A 1 205 ? 8.766 7.221 -21.091 1.00 60.25 205 VAL A O 1
ATOM 1541 N N . SER A 1 206 ? 7.473 7.137 -22.934 1.00 58.03 206 SER A N 1
ATOM 1542 C CA . SER A 1 206 ? 6.648 8.300 -22.606 1.00 58.03 206 SER A CA 1
ATOM 1543 C C . SER A 1 206 ? 5.640 7.902 -21.528 1.00 58.03 206 SER A C 1
ATOM 1545 O O . SER A 1 206 ? 4.762 7.076 -21.770 1.00 58.03 206 SER A O 1
ATOM 1547 N N . VAL A 1 207 ? 5.795 8.455 -20.326 1.00 61.31 207 VAL A N 1
ATOM 1548 C CA . VAL A 1 207 ? 4.875 8.234 -19.203 1.00 61.31 207 VAL A CA 1
ATOM 1549 C C . VAL A 1 207 ? 3.811 9.323 -19.151 1.00 61.31 207 VAL A C 1
ATOM 1551 O O . VAL A 1 207 ? 4.086 10.487 -19.445 1.00 61.31 207 VAL A O 1
ATOM 1554 N N . SER A 1 208 ? 2.588 8.963 -18.756 1.00 61.38 208 SER A N 1
ATOM 1555 C CA . SER A 1 208 ? 1.557 9.967 -18.475 1.00 61.38 208 SER A CA 1
ATOM 1556 C C . SER A 1 208 ? 1.939 10.781 -17.239 1.00 61.38 208 SER A C 1
ATOM 1558 O O . SER A 1 208 ? 2.331 10.219 -16.217 1.00 61.38 208 SER A O 1
ATOM 1560 N N . ALA A 1 209 ? 1.805 12.105 -17.315 1.00 55.25 209 ALA A N 1
ATOM 1561 C CA . ALA A 1 209 ? 2.007 12.958 -16.152 1.00 55.25 209 ALA A CA 1
ATOM 1562 C C . ALA A 1 209 ? 0.937 12.669 -15.089 1.00 55.25 209 ALA A C 1
ATOM 1564 O O . ALA A 1 209 ? -0.256 12.612 -15.392 1.00 55.25 209 ALA A O 1
ATOM 1565 N N . THR A 1 210 ? 1.361 12.524 -13.837 1.00 58.44 210 THR A N 1
ATOM 1566 C CA . THR A 1 210 ? 0.467 12.540 -12.678 1.00 58.44 210 THR A CA 1
ATOM 1567 C C . THR A 1 210 ? -0.153 13.933 -12.566 1.00 58.44 210 THR A C 1
ATOM 1569 O O . THR A 1 210 ? 0.563 14.934 -12.511 1.00 58.44 210 THR A O 1
ATOM 1572 N N . SER A 1 211 ? -1.482 14.024 -12.551 1.00 60.09 211 SER A N 1
ATOM 1573 C CA . SER A 1 211 ? -2.174 15.307 -12.389 1.00 60.09 211 SER A CA 1
ATOM 1574 C C . SER A 1 211 ? -2.049 15.817 -10.953 1.00 60.09 211 SER A C 1
ATOM 1576 O O . SER A 1 211 ? -2.160 15.041 -10.004 1.00 60.09 211 SER A O 1
ATOM 1578 N N . THR A 1 212 ? -1.887 17.126 -10.772 1.00 66.75 212 THR A N 1
ATOM 1579 C CA . THR A 1 212 ? -1.980 17.736 -9.441 1.00 66.75 212 THR A CA 1
ATOM 1580 C C . THR A 1 212 ? -3.405 17.609 -8.898 1.00 66.75 212 THR A C 1
ATOM 1582 O O . THR A 1 212 ? -4.378 17.700 -9.645 1.00 66.75 212 THR A O 1
ATOM 1585 N N . VAL A 1 213 ? -3.536 17.381 -7.589 1.00 74.75 213 VAL A N 1
ATOM 1586 C CA . VAL A 1 213 ? -4.836 17.284 -6.912 1.00 74.75 213 VAL A CA 1
ATOM 1587 C C . VAL A 1 213 ? -5.290 18.691 -6.490 1.00 74.75 213 VAL A C 1
ATOM 1589 O O . VAL A 1 213 ? -4.617 19.299 -5.656 1.00 74.75 213 VAL A O 1
ATOM 1592 N N . PRO A 1 214 ? -6.406 19.237 -7.017 1.00 76.12 214 PRO A N 1
ATOM 1593 C CA . PRO A 1 214 ? -6.897 20.558 -6.621 1.00 76.12 214 PRO A CA 1
ATOM 1594 C C . PRO A 1 214 ? -7.498 20.558 -5.209 1.00 76.12 214 PRO A C 1
ATOM 1596 O O . PRO A 1 214 ? -8.224 19.634 -4.843 1.00 76.12 214 PRO A O 1
ATOM 1599 N N . THR A 1 215 ? -7.290 21.637 -4.447 1.00 71.31 215 THR A N 1
ATOM 1600 C CA . THR A 1 215 ? -7.782 21.782 -3.061 1.00 71.31 215 THR A CA 1
ATOM 1601 C C . THR A 1 215 ? -9.302 21.633 -2.935 1.00 71.31 215 THR A C 1
ATOM 1603 O O . THR A 1 215 ? -9.772 20.939 -2.040 1.00 71.31 215 THR A O 1
ATOM 1606 N N . ALA A 1 216 ? -10.080 22.198 -3.867 1.00 69.19 216 ALA A N 1
ATOM 1607 C CA . ALA A 1 216 ? -11.544 22.077 -3.862 1.00 69.19 216 ALA A CA 1
ATOM 1608 C C . ALA A 1 216 ? -12.018 20.615 -3.995 1.00 69.19 216 ALA A C 1
ATOM 1610 O O . ALA A 1 216 ? -13.027 20.216 -3.414 1.00 69.19 216 ALA A O 1
ATOM 1611 N N . THR A 1 217 ? -11.261 19.785 -4.718 1.00 76.94 217 THR A N 1
ATOM 1612 C CA . THR A 1 217 ? -11.542 18.352 -4.842 1.00 76.94 217 THR A CA 1
ATOM 1613 C C . THR A 1 217 ? -11.250 17.617 -3.532 1.00 76.94 217 THR A C 1
ATOM 1615 O O . THR A 1 217 ? -11.963 16.675 -3.187 1.00 76.94 217 THR A O 1
ATOM 1618 N N . VAL A 1 218 ? -10.243 18.063 -2.772 1.00 79.69 218 VAL A N 1
ATOM 1619 C CA . VAL A 1 218 ? -9.917 17.499 -1.453 1.00 79.69 218 VAL A CA 1
ATOM 1620 C C . VAL A 1 218 ? -11.057 17.725 -0.465 1.00 79.69 218 VAL A C 1
ATOM 1622 O O . VAL A 1 218 ? -11.446 16.777 0.204 1.00 79.69 218 VAL A O 1
ATOM 1625 N N . GLU A 1 219 ? -11.640 18.923 -0.403 1.00 80.25 219 GLU A N 1
ATOM 1626 C CA . GLU A 1 219 ? -12.753 19.228 0.516 1.00 80.25 219 GLU A CA 1
ATOM 1627 C C . GLU A 1 219 ? -14.011 18.391 0.222 1.00 80.25 219 GLU A C 1
ATOM 1629 O O . GLU A 1 219 ? -14.641 17.841 1.135 1.00 80.25 219 GLU A O 1
ATOM 1634 N N . ALA A 1 220 ? -14.351 18.231 -1.061 1.00 79.94 220 ALA A N 1
ATOM 1635 C CA . ALA A 1 220 ? -15.478 17.403 -1.483 1.00 79.94 220 ALA A CA 1
ATOM 1636 C C . ALA A 1 220 ? -15.269 15.925 -1.104 1.00 79.94 220 ALA A C 1
ATOM 1638 O O . ALA A 1 220 ? -16.157 15.293 -0.527 1.00 79.94 220 ALA A O 1
ATOM 1639 N N . VAL A 1 221 ? -14.074 15.377 -1.360 1.00 82.50 221 VAL A N 1
ATOM 1640 C CA . VAL A 1 221 ? -13.750 13.991 -0.988 1.00 82.50 221 VAL A CA 1
ATOM 1641 C C . VAL A 1 221 ? -13.651 13.834 0.530 1.00 82.50 221 VAL A C 1
ATOM 1643 O O . VAL A 1 221 ? -14.163 12.854 1.066 1.00 82.50 221 VAL A O 1
ATOM 1646 N N . ALA A 1 222 ? -13.095 14.805 1.253 1.00 82.19 222 ALA A N 1
ATOM 1647 C CA . ALA A 1 222 ? -13.036 14.797 2.714 1.00 82.19 222 ALA A CA 1
ATOM 1648 C C . ALA A 1 222 ? -14.435 14.688 3.339 1.00 82.19 222 ALA A C 1
ATOM 1650 O O . ALA A 1 222 ? -14.638 13.937 4.294 1.00 82.19 222 ALA A O 1
ATOM 1651 N N . SER A 1 223 ? -15.432 15.351 2.755 1.00 81.00 223 SER A N 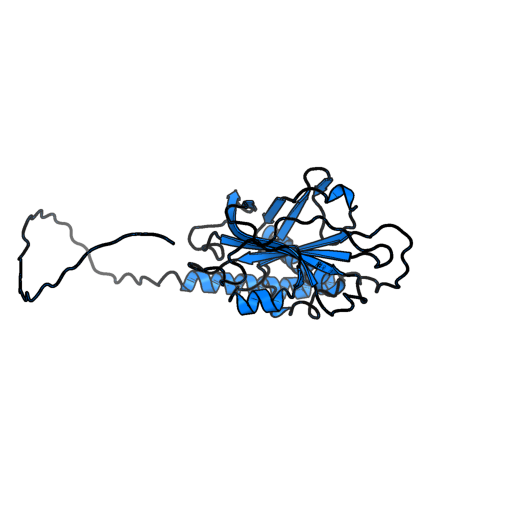1
ATOM 1652 C CA . SER A 1 223 ? -16.826 15.217 3.195 1.00 81.00 223 SER A CA 1
ATOM 1653 C C . SER A 1 223 ? -17.347 13.781 3.022 1.00 81.00 223 SER A C 1
ATOM 1655 O O . SER A 1 223 ? -17.947 13.225 3.943 1.00 81.00 223 SER A O 1
ATOM 1657 N N . SER A 1 224 ? -17.053 13.134 1.887 1.00 81.44 224 SER A N 1
ATOM 1658 C CA . SER A 1 224 ? -17.452 11.737 1.630 1.00 81.44 224 SER A CA 1
ATOM 1659 C C . SER A 1 224 ? -16.733 10.715 2.525 1.00 81.44 224 SER A C 1
ATOM 1661 O O . SER A 1 224 ? -17.356 9.782 3.037 1.00 81.44 224 SER A O 1
ATOM 1663 N N . VAL A 1 225 ? -15.438 10.924 2.787 1.00 80.62 225 VAL A N 1
ATOM 1664 C CA . VAL A 1 225 ? -14.642 10.084 3.692 1.00 80.62 225 VAL A CA 1
ATOM 1665 C C . VAL A 1 225 ? -15.141 10.232 5.128 1.00 80.62 225 VAL A C 1
ATOM 1667 O O . VAL A 1 225 ? -15.317 9.230 5.816 1.00 80.62 225 VAL A O 1
ATOM 1670 N N . SER A 1 226 ? -15.459 11.459 5.560 1.00 80.38 226 SER A N 1
ATOM 1671 C CA . SER A 1 226 ? -16.065 11.712 6.877 1.00 80.38 226 SER A CA 1
ATOM 1672 C C . SER A 1 226 ? -17.372 10.947 7.063 1.00 80.38 226 SER A C 1
ATOM 1674 O O . SER A 1 226 ? -17.579 10.332 8.106 1.00 80.38 226 SER A O 1
ATOM 1676 N N . ALA A 1 227 ? -18.253 10.972 6.057 1.00 78.38 227 ALA A N 1
ATOM 1677 C CA . ALA A 1 227 ? -19.530 10.265 6.107 1.00 78.38 227 ALA A CA 1
ATOM 1678 C C . ALA A 1 227 ? -19.339 8.740 6.174 1.00 78.38 227 ALA A C 1
ATOM 1680 O O . ALA A 1 227 ? -20.018 8.064 6.947 1.00 78.38 227 ALA A O 1
ATOM 1681 N N . SER A 1 228 ? -18.376 8.209 5.416 1.00 77.88 228 SER A N 1
ATOM 1682 C CA . SER A 1 228 ? -18.051 6.776 5.398 1.00 77.88 228 SER A CA 1
ATOM 1683 C C . SER A 1 228 ? -17.495 6.301 6.744 1.00 77.88 228 SER A C 1
ATOM 1685 O O . SER A 1 228 ? -17.950 5.292 7.280 1.00 77.88 228 SER A O 1
ATOM 1687 N N . LEU A 1 229 ? -16.575 7.072 7.333 1.00 74.25 229 LEU A N 1
ATOM 1688 C CA . LEU A 1 229 ? -16.048 6.843 8.682 1.00 74.25 229 LEU A CA 1
ATOM 1689 C C . LEU A 1 229 ? -17.161 6.840 9.738 1.00 74.25 229 LEU A C 1
ATOM 1691 O O . LEU A 1 229 ? -17.229 5.930 10.561 1.00 74.25 229 LEU A O 1
ATOM 1695 N N . ALA A 1 230 ? -18.061 7.828 9.691 1.00 72.44 230 ALA A N 1
ATOM 1696 C CA . ALA A 1 230 ? -19.182 7.920 10.624 1.00 72.44 230 ALA A CA 1
ATOM 1697 C C . ALA A 1 230 ? -20.132 6.713 10.513 1.00 72.44 230 ALA A C 1
ATOM 1699 O O . ALA A 1 230 ? -20.569 6.180 11.531 1.00 72.44 230 ALA A O 1
ATOM 1700 N N . SER A 1 231 ? -20.414 6.245 9.291 1.00 70.25 231 SER A N 1
ATOM 1701 C CA . SER A 1 231 ? -21.237 5.051 9.061 1.00 70.25 231 SER A CA 1
ATOM 1702 C C . SER A 1 231 ? -20.570 3.769 9.563 1.00 70.25 231 SER A C 1
ATOM 1704 O O . SER A 1 231 ? -21.251 2.914 10.129 1.00 70.25 231 SER A O 1
ATOM 1706 N N . ALA A 1 232 ? -19.258 3.614 9.359 1.00 65.75 232 ALA A N 1
ATOM 1707 C CA . ALA A 1 232 ? -18.517 2.439 9.818 1.00 65.75 232 ALA A CA 1
ATOM 1708 C C . ALA A 1 232 ? -18.532 2.333 11.351 1.00 65.75 232 ALA A C 1
ATOM 1710 O O . ALA A 1 232 ? -18.753 1.251 11.893 1.00 65.75 232 ALA A O 1
ATOM 1711 N N . TYR A 1 233 ? -18.386 3.469 12.038 1.00 59.88 233 TYR A N 1
ATOM 1712 C CA . TYR A 1 233 ? -18.446 3.539 13.497 1.00 59.88 233 TYR A CA 1
ATOM 1713 C C . TYR A 1 233 ? -19.864 3.324 14.048 1.00 59.88 233 TYR A C 1
ATOM 1715 O O . TYR A 1 233 ? -20.054 2.613 15.027 1.00 59.88 233 TYR A O 1
ATOM 1723 N N . ALA A 1 234 ? -20.896 3.869 13.395 1.00 58.28 234 ALA A N 1
ATOM 1724 C CA . ALA A 1 234 ? -22.281 3.606 13.791 1.00 58.28 234 ALA A CA 1
ATOM 1725 C C . ALA A 1 234 ? -22.628 2.105 13.696 1.00 58.28 234 ALA A C 1
ATOM 1727 O O . ALA A 1 234 ? -23.285 1.550 14.579 1.00 58.28 234 ALA A O 1
ATOM 1728 N N . SER A 1 235 ? -22.114 1.422 12.666 1.00 55.00 235 SER A N 1
ATOM 1729 C CA . SER A 1 235 ? -22.312 -0.018 12.489 1.00 55.00 235 SER A CA 1
ATOM 1730 C C . SER A 1 235 ? -21.543 -0.882 13.498 1.00 55.00 235 SER A C 1
ATOM 1732 O O . SER A 1 235 ? -21.953 -2.025 13.717 1.00 55.00 235 SER A O 1
ATOM 1734 N N . SER A 1 236 ? -20.444 -0.402 14.099 1.00 50.19 236 SER A N 1
ATOM 1735 C CA . SER A 1 236 ? -19.741 -1.146 15.156 1.00 50.19 236 SER A CA 1
ATOM 1736 C C . SER A 1 236 ? -20.483 -1.062 16.494 1.00 50.19 236 SER A C 1
ATOM 1738 O O . SER A 1 236 ? -20.563 -2.066 17.205 1.00 50.19 236 SER A O 1
ATOM 1740 N N . THR A 1 237 ? -21.134 0.070 16.792 1.00 44.84 237 THR A N 1
ATOM 1741 C CA . THR A 1 237 ? -21.976 0.230 17.992 1.00 44.84 237 THR A CA 1
ATOM 1742 C C . THR A 1 237 ? -23.242 -0.632 17.993 1.00 44.84 237 THR A C 1
ATOM 1744 O O . THR A 1 237 ? -23.619 -1.121 19.053 1.00 44.84 237 THR A O 1
ATOM 1747 N N . ASP A 1 238 ? -23.849 -0.923 16.837 1.00 35.12 238 ASP A N 1
ATOM 1748 C CA . ASP A 1 238 ? -25.027 -1.812 16.756 1.00 35.12 238 ASP A CA 1
ATOM 1749 C C . ASP A 1 238 ? -24.694 -3.303 16.964 1.00 35.12 238 ASP A C 1
ATOM 1751 O O . ASP A 1 238 ? -25.583 -4.137 17.156 1.00 35.12 238 ASP A O 1
ATOM 1755 N N . ARG A 1 239 ? -23.404 -3.669 16.953 1.00 38.84 239 ARG A N 1
ATOM 1756 C CA . ARG A 1 239 ? -22.945 -5.042 17.217 1.00 38.84 239 ARG A CA 1
ATOM 1757 C C . ARG A 1 239 ? -22.729 -5.322 18.709 1.00 38.84 239 ARG A C 1
ATOM 1759 O O . ARG A 1 239 ? -22.639 -6.488 19.101 1.00 38.84 239 ARG A O 1
ATOM 1766 N N . ALA A 1 240 ? -22.699 -4.284 19.545 1.00 39.59 240 ALA A N 1
ATOM 1767 C CA . ALA A 1 240 ? -22.853 -4.411 20.987 1.00 39.59 240 ALA A CA 1
ATOM 1768 C C . ALA A 1 240 ? -24.357 -4.453 21.289 1.00 39.59 240 ALA A C 1
ATOM 1770 O O . ALA A 1 240 ? -25.026 -3.425 21.323 1.00 39.59 240 ALA A O 1
ATOM 1771 N N . GLY A 1 241 ? -24.898 -5.667 21.436 1.00 34.09 241 GLY A N 1
ATOM 1772 C CA . GLY A 1 241 ? -26.321 -5.895 21.676 1.00 34.09 241 GLY A CA 1
ATOM 1773 C C . GLY A 1 241 ? -26.890 -4.936 22.721 1.00 34.09 241 GLY A C 1
ATOM 1774 O O . GLY A 1 241 ? -26.363 -4.808 23.826 1.00 34.09 241 GLY A O 1
ATOM 1775 N N . THR A 1 242 ? -27.976 -4.269 22.346 1.00 29.75 242 THR A N 1
ATOM 1776 C CA . THR A 1 242 ? -28.786 -3.403 23.196 1.00 29.75 242 THR A CA 1
ATOM 1777 C C . THR A 1 242 ? -29.314 -4.228 24.368 1.00 29.75 242 THR A C 1
ATOM 1779 O O . THR A 1 242 ? -30.369 -4.855 24.296 1.00 29.75 242 THR A O 1
ATOM 1782 N N . PHE A 1 243 ? -28.570 -4.254 25.472 1.00 35.28 243 PHE A N 1
ATOM 1783 C CA . PHE A 1 243 ? -29.088 -4.743 26.739 1.00 35.28 243 PHE A CA 1
ATOM 1784 C C . PHE A 1 243 ? -30.034 -3.666 27.262 1.00 35.28 243 PHE A C 1
ATOM 1786 O O . PHE A 1 243 ? -29.606 -2.649 27.799 1.00 35.28 243 PHE A O 1
ATOM 1793 N N . THR A 1 244 ? -31.331 -3.844 27.026 1.00 30.80 244 THR A N 1
ATOM 1794 C CA . THR A 1 244 ? -32.374 -3.010 27.622 1.00 30.80 244 THR A CA 1
ATOM 1795 C C . THR A 1 244 ? -32.530 -3.468 29.076 1.00 30.80 244 THR A C 1
ATOM 1797 O O . THR A 1 244 ? -33.015 -4.580 29.299 1.00 30.80 244 THR A O 1
ATOM 1800 N N . PRO A 1 245 ? -32.110 -2.694 30.095 1.00 32.78 245 PRO A N 1
ATOM 1801 C CA . PRO A 1 245 ? -32.368 -3.075 31.471 1.00 32.78 245 PRO A CA 1
ATOM 1802 C C . PRO A 1 245 ? -33.852 -2.829 31.744 1.00 32.78 245 PRO A C 1
ATOM 1804 O O . PRO A 1 245 ? -34.346 -1.706 31.644 1.00 32.78 245 PRO A O 1
ATOM 1807 N N . THR A 1 246 ? -34.573 -3.900 32.060 1.00 30.83 246 THR A N 1
ATOM 1808 C CA . THR A 1 246 ? -35.953 -3.819 32.550 1.00 30.83 246 THR A CA 1
ATOM 1809 C C . THR A 1 246 ? -35.910 -3.324 34.003 1.00 30.83 246 THR A C 1
ATOM 1811 O O . THR A 1 246 ? -35.134 -3.876 34.784 1.00 30.83 246 THR A O 1
ATOM 1814 N N . PRO A 1 247 ? -36.688 -2.301 34.405 1.00 35.53 247 PRO A N 1
ATOM 1815 C CA . PRO A 1 247 ? -36.632 -1.780 35.763 1.00 35.53 247 PRO A CA 1
ATOM 1816 C C . PRO A 1 247 ? -37.568 -2.570 36.686 1.00 35.53 247 PRO A C 1
ATOM 1818 O O . PRO A 1 247 ? -38.786 -2.452 36.596 1.00 35.53 247 PRO A O 1
ATOM 1821 N N . THR A 1 248 ? -36.993 -3.333 37.611 1.00 32.47 248 THR A N 1
ATOM 1822 C CA . THR A 1 248 ? -37.646 -3.840 38.833 1.00 32.47 248 THR A CA 1
ATOM 1823 C C . THR A 1 248 ? -36.537 -3.917 39.882 1.00 32.47 248 THR A C 1
ATOM 1825 O O . THR A 1 248 ? -35.581 -4.655 39.685 1.00 32.47 248 THR A O 1
ATOM 1828 N N . GLY A 1 249 ? -36.478 -3.028 40.870 1.00 29.30 249 GLY A N 1
ATOM 1829 C C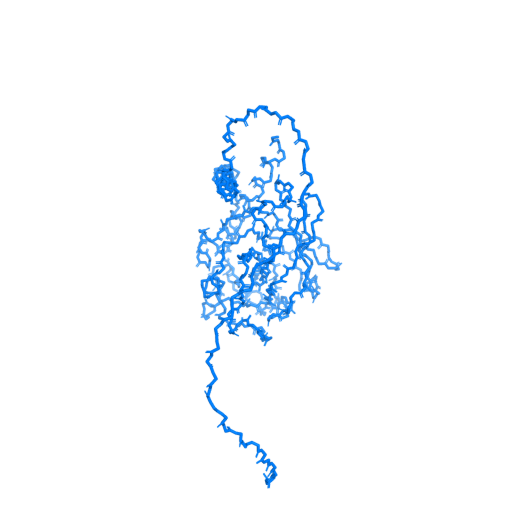A . GLY A 1 249 ? -37.364 -3.022 42.032 1.00 29.30 249 GLY A CA 1
ATOM 1830 C C . GLY A 1 249 ? -36.564 -3.598 43.206 1.00 29.30 249 GLY A C 1
ATOM 1831 O O . GLY A 1 249 ? -36.135 -4.744 43.128 1.00 29.30 249 GLY A O 1
ATOM 1832 N N . ASP A 1 250 ? -36.298 -2.768 44.218 1.00 34.12 250 ASP A N 1
ATOM 1833 C CA . ASP A 1 250 ? -35.540 -3.098 45.432 1.00 34.12 250 ASP A CA 1
ATOM 1834 C C . ASP A 1 250 ? -35.961 -4.435 46.061 1.00 34.12 250 ASP A C 1
ATOM 1836 O O . ASP A 1 250 ? -37.140 -4.772 46.052 1.00 34.12 250 ASP A O 1
ATOM 1840 N N . HIS A 1 251 ? -34.998 -5.167 46.632 1.00 32.00 251 HIS A N 1
ATOM 1841 C CA . HIS A 1 251 ? -34.963 -5.556 48.050 1.00 32.00 251 HIS A CA 1
ATOM 1842 C C . HIS A 1 251 ? -33.720 -6.419 48.333 1.00 32.00 251 HIS A C 1
ATOM 1844 O O . HIS A 1 251 ? -33.425 -7.401 47.655 1.00 32.00 251 HIS A O 1
ATOM 1850 N N . SER A 1 252 ? -32.992 -6.020 49.370 1.00 38.91 252 SER A N 1
ATOM 1851 C CA . SER A 1 252 ? -31.967 -6.786 50.072 1.00 38.91 252 SER A CA 1
ATOM 1852 C C . SER A 1 252 ? -32.545 -8.058 50.697 1.00 38.91 252 SER A C 1
ATOM 1854 O O . SER A 1 252 ? -33.522 -7.949 51.429 1.00 38.91 252 SER A O 1
ATOM 1856 N N . ASP A 1 253 ? -31.914 -9.217 50.493 1.00 32.03 253 ASP A N 1
ATOM 1857 C CA . ASP A 1 253 ? -31.494 -10.094 51.597 1.00 32.03 253 ASP A CA 1
ATOM 1858 C C . ASP A 1 253 ? -30.709 -11.327 51.129 1.00 32.03 253 ASP A C 1
ATOM 1860 O O . ASP A 1 253 ? -30.847 -11.833 50.015 1.00 32.03 253 ASP A O 1
ATOM 1864 N N . ALA A 1 254 ? -29.837 -11.782 52.024 1.00 36.56 254 ALA A N 1
ATOM 1865 C CA . ALA A 1 254 ? -28.937 -12.910 51.867 1.00 36.56 254 ALA A CA 1
ATOM 1866 C C . ALA A 1 254 ? -29.655 -14.269 51.946 1.00 36.56 254 ALA A C 1
ATOM 1868 O O . ALA A 1 254 ? -30.507 -14.471 52.804 1.00 36.56 254 ALA A O 1
ATOM 1869 N N . ALA A 1 255 ? -29.188 -15.256 51.172 1.00 33.00 255 ALA A N 1
ATOM 1870 C CA . ALA A 1 255 ? -29.205 -16.655 51.601 1.00 33.00 255 ALA A CA 1
ATOM 1871 C C . ALA A 1 255 ? -28.187 -17.501 50.824 1.00 33.00 255 ALA A C 1
ATOM 1873 O O . ALA A 1 255 ? -28.182 -17.580 49.598 1.00 33.00 255 ALA A O 1
ATOM 1874 N N . VAL A 1 256 ? -27.334 -18.164 51.596 1.00 37.78 256 VAL A N 1
ATOM 1875 C CA . VAL A 1 256 ? -26.421 -19.231 51.194 1.00 37.78 256 VAL A CA 1
ATOM 1876 C C . VAL A 1 256 ? -27.226 -20.529 51.091 1.00 37.78 256 VAL A C 1
ATOM 1878 O O . VAL A 1 256 ? -27.899 -20.887 52.054 1.00 37.78 256 VAL A O 1
ATOM 1881 N N . ALA A 1 257 ? -27.112 -21.286 49.996 1.00 29.42 257 ALA A N 1
ATOM 1882 C CA . ALA A 1 257 ? -27.488 -22.702 49.990 1.00 29.42 257 ALA A CA 1
ATOM 1883 C C . ALA A 1 257 ? -26.671 -23.500 48.964 1.00 29.42 257 ALA A C 1
ATOM 1885 O O . ALA A 1 257 ? -26.560 -23.145 47.793 1.00 29.42 257 ALA A O 1
ATOM 1886 N N . ARG A 1 258 ? -26.069 -24.585 49.456 1.00 33.16 258 ARG A N 1
ATOM 1887 C CA . ARG A 1 258 ? -25.284 -25.580 48.722 1.00 33.16 258 ARG A CA 1
ATOM 1888 C C . ARG A 1 258 ? -26.166 -26.734 48.217 1.00 33.16 258 ARG A C 1
ATOM 1890 O O . ARG A 1 258 ? -27.168 -27.049 48.842 1.00 33.16 258 ARG A O 1
ATOM 1897 N N . LEU A 1 259 ? -25.613 -27.441 47.219 1.00 29.05 259 LEU A N 1
ATOM 1898 C CA . LEU A 1 259 ? -25.861 -28.829 46.774 1.00 29.05 259 LEU A CA 1
ATOM 1899 C C . LEU A 1 259 ? -27.199 -29.150 46.079 1.00 29.05 259 LEU A C 1
ATOM 1901 O O . LEU A 1 259 ? -28.252 -29.179 46.698 1.00 29.05 259 LEU A O 1
ATOM 1905 N N . SER A 1 260 ? -27.140 -29.646 44.841 1.00 29.48 260 SER A N 1
ATOM 1906 C CA . SER A 1 260 ? -27.004 -31.087 44.533 1.00 29.48 260 SER A CA 1
ATOM 1907 C C . SER A 1 260 ? -27.319 -31.365 43.053 1.00 29.48 260 SER A C 1
ATOM 1909 O O . SER A 1 260 ? -28.278 -30.844 42.493 1.00 29.48 260 SER A O 1
ATOM 1911 N N . SER A 1 261 ? -26.481 -32.183 42.414 1.00 35.94 261 SER A N 1
ATOM 1912 C CA . SER A 1 261 ? -26.721 -32.751 41.081 1.00 35.94 261 SER A CA 1
ATOM 1913 C C . SER A 1 261 ? -27.734 -33.898 41.141 1.00 35.94 261 SER A C 1
ATOM 1915 O O . SER A 1 261 ? -27.763 -34.615 42.143 1.00 35.94 261 SER A O 1
ATOM 1917 N N . PRO A 1 262 ? -28.399 -34.213 40.018 1.00 37.91 262 PRO A N 1
ATOM 1918 C CA . PRO A 1 262 ? -28.759 -35.590 39.719 1.00 37.91 262 PRO A CA 1
ATOM 1919 C C . PRO A 1 262 ? -28.138 -36.093 38.409 1.00 37.91 262 PRO A C 1
ATOM 1921 O O . PRO A 1 262 ? -28.083 -35.415 37.385 1.00 37.91 262 PRO A O 1
ATOM 1924 N N . ILE A 1 263 ? -27.672 -37.334 38.504 1.00 32.47 263 ILE A N 1
ATOM 1925 C CA . ILE A 1 263 ? -27.219 -38.230 37.443 1.00 32.47 263 ILE A CA 1
ATOM 1926 C C . ILE A 1 263 ? -28.446 -38.763 36.692 1.00 32.47 263 ILE A C 1
ATOM 1928 O O . ILE A 1 263 ? -29.409 -39.189 37.325 1.00 32.47 263 ILE A O 1
ATOM 1932 N N . LEU A 1 264 ? -28.368 -38.850 35.363 1.00 33.97 264 LEU A N 1
ATOM 1933 C CA . LEU A 1 264 ? -29.172 -39.782 34.570 1.00 33.97 264 LEU A CA 1
ATOM 1934 C C . LEU A 1 264 ? -28.278 -40.421 33.507 1.00 33.97 264 LEU A C 1
ATOM 1936 O O . LEU A 1 264 ? -27.819 -39.777 32.567 1.00 33.97 264 LEU A O 1
ATOM 1940 N N . ALA A 1 265 ? -28.001 -41.704 33.724 1.00 30.66 265 ALA A N 1
ATOM 1941 C CA . ALA A 1 265 ? -27.348 -42.596 32.787 1.00 30.66 265 ALA A CA 1
ATOM 1942 C C . ALA A 1 265 ? -28.394 -43.220 31.852 1.00 30.66 265 ALA A C 1
ATOM 1944 O O . ALA A 1 265 ? -29.496 -43.566 32.276 1.00 30.66 265 ALA A O 1
ATOM 1945 N N . SER A 1 266 ? -28.022 -43.446 30.597 1.00 30.03 266 SER A N 1
ATOM 1946 C CA . SER A 1 266 ? -28.574 -44.530 29.786 1.00 30.03 266 SER A CA 1
ATOM 1947 C C . SER A 1 266 ? -27.475 -45.071 28.882 1.00 30.03 266 SER A C 1
ATOM 1949 O O . SER A 1 266 ? -26.779 -44.332 28.191 1.00 30.03 266 SER A O 1
ATOM 1951 N N . VAL A 1 267 ? -27.292 -46.381 29.001 1.00 31.30 267 VAL A N 1
ATOM 1952 C CA . VAL A 1 267 ? -26.273 -47.225 28.385 1.00 31.30 267 VAL A CA 1
ATOM 1953 C C . VAL A 1 267 ? -26.823 -47.783 27.074 1.00 31.30 267 VAL A C 1
ATOM 1955 O O . VAL A 1 267 ? -27.950 -48.270 27.051 1.00 31.30 267 VAL A O 1
ATOM 1958 N N . ALA A 1 268 ? -26.005 -47.803 26.023 1.00 28.86 268 ALA A N 1
ATOM 1959 C CA . ALA A 1 268 ? -26.097 -48.796 24.956 1.00 28.86 268 ALA A CA 1
ATOM 1960 C C . ALA A 1 268 ? -24.685 -49.091 24.425 1.00 28.86 268 ALA A C 1
ATOM 1962 O O . ALA A 1 268 ? -24.047 -48.258 23.786 1.00 28.86 268 ALA A O 1
ATOM 1963 N N . THR A 1 269 ? -24.198 -50.286 24.745 1.00 33.03 269 THR A N 1
ATOM 1964 C CA . THR A 1 269 ? -22.950 -50.906 24.289 1.00 33.03 269 THR A CA 1
ATOM 1965 C C . THR A 1 269 ? -23.261 -51.948 23.217 1.00 33.03 269 THR A C 1
ATOM 1967 O O . THR A 1 269 ? -24.145 -52.770 23.431 1.00 33.03 269 THR A O 1
ATOM 1970 N N . CYS A 1 270 ? -22.508 -51.951 22.111 1.00 26.34 270 CYS A N 1
ATOM 1971 C CA . CYS A 1 270 ? -22.167 -53.100 21.241 1.00 26.34 270 CYS A CA 1
ATOM 1972 C C . CYS A 1 270 ? -21.399 -52.537 20.028 1.00 26.34 270 CYS A C 1
ATOM 1974 O O . CYS A 1 270 ? -21.835 -51.537 19.476 1.00 26.34 270 CYS A O 1
ATOM 1976 N N . LEU A 1 271 ? -20.304 -53.064 19.491 1.00 28.16 271 LEU A N 1
ATOM 1977 C CA . LEU A 1 271 ? -19.417 -54.174 19.807 1.00 28.16 271 LEU A CA 1
ATOM 1978 C C . LEU A 1 271 ? -18.129 -53.925 18.987 1.00 28.16 271 LEU A C 1
ATOM 1980 O O . LEU A 1 271 ? -18.144 -53.289 17.936 1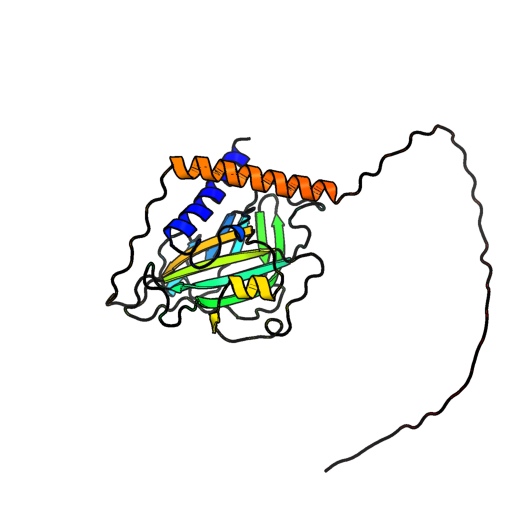.00 28.16 271 LEU A O 1
ATOM 1984 N N . CYS A 1 272 ? -17.032 -54.443 19.507 1.00 29.09 272 CYS A N 1
ATOM 1985 C CA . CYS A 1 272 ? -15.660 -54.484 19.013 1.00 29.09 272 CYS A CA 1
ATOM 1986 C C . CYS A 1 272 ? -15.526 -55.150 17.626 1.00 29.09 272 CYS A C 1
ATOM 1988 O O . CYS A 1 272 ? -16.213 -56.136 17.408 1.00 29.09 272 CYS A O 1
ATOM 1990 N N . VAL A 1 273 ? -14.550 -54.743 16.795 1.00 31.45 273 VAL A N 1
ATOM 1991 C CA . VAL A 1 273 ? -13.444 -55.614 16.316 1.00 31.45 273 VAL A CA 1
ATOM 1992 C C . VAL A 1 273 ? -12.230 -54.745 15.949 1.00 31.45 273 VAL A C 1
ATOM 1994 O O . VAL A 1 273 ? -12.308 -53.798 15.174 1.00 31.45 273 VAL A O 1
ATOM 1997 N N . SER A 1 274 ? -11.103 -55.119 16.541 1.00 35.38 274 SER A N 1
ATOM 1998 C CA . SER A 1 274 ? -9.730 -54.664 16.343 1.00 35.38 274 SER A CA 1
ATOM 1999 C C . SER A 1 274 ? -8.950 -55.592 15.401 1.00 35.38 274 SER A C 1
ATOM 2001 O O . SER A 1 274 ? -9.088 -56.804 15.527 1.00 35.38 274 SER A O 1
ATOM 2003 N N . MET A 1 275 ? -8.046 -55.043 14.584 1.00 33.81 275 MET A N 1
ATOM 2004 C CA . MET A 1 275 ? -6.727 -55.609 14.207 1.00 33.81 275 MET A CA 1
ATOM 2005 C C . MET A 1 275 ? -6.036 -54.538 13.344 1.00 33.81 275 MET A C 1
ATOM 2007 O O . MET A 1 275 ? -6.561 -54.176 12.300 1.00 33.81 275 MET A O 1
ATOM 2011 N N . LEU A 1 276 ? -5.047 -53.768 13.802 1.00 35.06 276 LEU A N 1
ATOM 2012 C CA . LEU A 1 276 ? -3.700 -54.070 14.308 1.00 35.06 276 LEU A CA 1
ATOM 2013 C C . LEU A 1 276 ? -2.757 -54.698 13.263 1.00 35.06 276 LEU A C 1
ATOM 2015 O O . LEU A 1 276 ? -2.876 -55.877 12.960 1.00 35.06 276 LEU A O 1
ATOM 2019 N N . ALA A 1 277 ? -1.756 -53.880 12.897 1.00 36.97 277 ALA A N 1
ATOM 2020 C CA . ALA A 1 277 ? -0.372 -54.214 12.532 1.00 36.97 277 ALA A CA 1
ATOM 2021 C C . ALA A 1 277 ? -0.113 -54.940 11.196 1.00 36.97 277 ALA A C 1
ATOM 2023 O O . ALA A 1 277 ? -0.901 -55.754 10.754 1.00 36.97 277 ALA A O 1
ATOM 2024 N N . ALA A 1 278 ? 1.025 -54.785 10.521 1.00 38.09 278 ALA A N 1
ATOM 2025 C CA . ALA A 1 278 ? 2.116 -53.815 10.524 1.00 38.09 278 ALA A CA 1
ATOM 2026 C C . ALA A 1 278 ? 3.097 -54.234 9.399 1.00 38.09 278 ALA A C 1
ATOM 2028 O O . ALA A 1 278 ? 3.052 -55.366 8.932 1.00 38.09 278 ALA A O 1
ATOM 2029 N N . PHE A 1 279 ? 4.045 -53.340 9.104 1.00 35.12 279 PHE A N 1
ATOM 2030 C CA . PHE A 1 279 ? 5.412 -53.607 8.631 1.00 35.12 279 PHE A CA 1
ATOM 2031 C C . PHE A 1 279 ? 5.708 -54.020 7.170 1.00 35.12 279 PHE A C 1
ATOM 2033 O O . PHE A 1 279 ? 5.342 -55.087 6.696 1.00 35.12 279 PHE A O 1
ATOM 2040 N N . ALA A 1 280 ? 6.599 -53.192 6.599 1.00 37.97 280 ALA A N 1
ATOM 2041 C CA . ALA A 1 280 ? 7.877 -53.551 5.965 1.00 37.97 280 ALA A CA 1
ATOM 2042 C C . ALA A 1 280 ? 7.970 -53.561 4.423 1.00 37.97 280 ALA A C 1
ATOM 2044 O O . ALA A 1 280 ? 7.514 -54.473 3.748 1.00 37.97 280 ALA A O 1
ATOM 2045 N N . THR A 1 281 ? 8.693 -52.537 3.940 1.00 50.53 281 THR A N 1
ATOM 2046 C CA . THR A 1 281 ? 9.762 -52.554 2.915 1.00 50.53 281 THR A CA 1
ATOM 2047 C C . THR A 1 281 ? 9.565 -53.334 1.617 1.00 50.53 281 THR A C 1
ATOM 2049 O O . THR A 1 281 ? 9.656 -54.559 1.602 1.00 50.53 281 THR A O 1
ATOM 2052 N N . LEU A 1 282 ? 9.570 -52.579 0.516 1.00 49.06 282 LEU A N 1
ATOM 2053 C CA . LEU A 1 282 ? 10.637 -52.621 -0.492 1.00 49.06 282 LEU A CA 1
ATOM 2054 C C . LEU A 1 282 ? 10.876 -51.211 -1.044 1.00 49.06 282 LEU A C 1
ATOM 2056 O O . LEU A 1 282 ? 9.887 -50.447 -1.110 1.00 49.06 282 LEU A O 1
#

Foldseek 3Di:
DVLLLVFLLVLLVQLLLCVLQVCPPNQPDSQLALAFWAKWKQQPVPGTDDFAAEDELVSFQDHIWIKTAGRAFDDCLDPLVLQWKKKWKWKQFFAPQGDPVNWIKTQWIATGFGWDDDGRMTITHRPGDILEDGDGDAHPEQSFKIKIKMFMFRAPRPQDADPVSRHHDYIDTRDGPNVRCVVSVTGHTHYMGIYIYTHDDDNNDDGDDRDDDDPVSSVVSSVVSVVSNVVSVVVSVVVPPPPDDDDDDDDDDDDDDDDDDDDDDDDDDDDDDDDDDDDDDD

Radius of gyration: 25.93 Å; chains: 1; bounding box: 57×78×75 Å